Protein AF-A0A7C2WI37-F1 (afdb_monomer)

Solvent-accessible surface area (backbone atoms only — not comparable to full-atom values): 11325 Å² total; per-residue (Å²): 146,88,56,80,71,60,64,67,68,69,75,77,78,76,78,77,82,62,81,78,71,76,86,72,59,79,69,43,79,36,48,44,50,76,30,56,90,58,80,68,46,46,83,38,76,47,82,48,7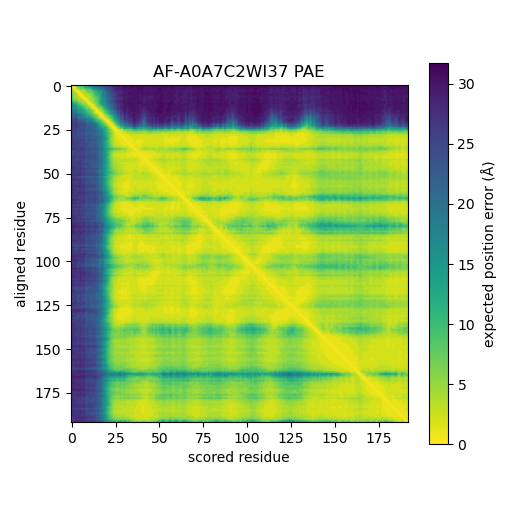7,42,68,51,72,40,54,47,52,46,51,58,56,28,71,74,59,91,22,54,34,33,37,23,35,34,72,53,60,85,50,93,70,71,63,92,86,38,41,50,55,60,33,18,36,24,36,64,76,46,74,46,81,44,98,88,71,33,36,41,34,36,32,34,20,62,40,42,27,35,58,77,43,80,76,37,64,73,81,36,39,26,26,33,30,33,64,52,85,82,88,82,73,98,42,74,64,50,57,48,50,51,54,53,52,51,56,52,48,49,53,48,45,77,73,37,94,86,53,63,70,64,54,51,59,55,51,73,72,50,88,49,69,67,61,39,50,36,54,52,67,73,72,111

Structure (mmCIF, N/CA/C/O backbone):
data_AF-A0A7C2WI37-F1
#
_entry.id   AF-A0A7C2WI37-F1
#
loop_
_atom_site.group_PDB
_atom_site.id
_atom_site.type_symbol
_atom_site.label_atom_id
_atom_site.label_alt_id
_atom_site.label_comp_id
_atom_site.label_asym_id
_atom_site.label_entity_id
_atom_site.label_seq_id
_atom_site.pdbx_PDB_ins_code
_atom_site.Cartn_x
_atom_site.Cartn_y
_atom_site.Cartn_z
_atom_site.occupancy
_atom_site.B_iso_or_equiv
_atom_site.auth_seq_id
_atom_site.auth_comp_id
_atom_site.auth_asym_id
_atom_site.auth_atom_id
_atom_site.pdbx_PDB_model_num
ATOM 1 N N . MET A 1 1 ? -41.272 -39.514 -35.587 1.00 55.69 1 MET A N 1
ATOM 2 C CA . MET A 1 1 ? -40.850 -39.227 -34.199 1.00 55.69 1 MET A CA 1
ATOM 3 C C . MET A 1 1 ? -39.660 -40.119 -33.861 1.00 55.69 1 MET A C 1
ATOM 5 O O . MET A 1 1 ? -39.885 -41.115 -33.196 1.00 55.69 1 MET A O 1
ATOM 9 N N . THR A 1 2 ? -38.467 -39.824 -34.412 1.00 55.78 2 THR A N 1
ATOM 10 C CA . THR A 1 2 ? -37.101 -40.278 -34.007 1.00 55.78 2 THR A CA 1
ATOM 11 C C . THR A 1 2 ? -36.115 -40.210 -35.189 1.00 55.78 2 THR A C 1
ATOM 13 O O . THR A 1 2 ? -35.612 -41.235 -35.614 1.00 55.78 2 THR A O 1
ATOM 16 N N . ASP A 1 3 ? -35.841 -39.014 -35.729 1.00 56.31 3 ASP A N 1
ATOM 17 C CA . ASP A 1 3 ? -34.550 -38.811 -36.427 1.00 56.31 3 ASP A CA 1
ATOM 18 C C . ASP A 1 3 ? -34.146 -37.331 -36.543 1.00 56.31 3 ASP A C 1
ATOM 20 O O . ASP A 1 3 ? -33.003 -36.986 -36.278 1.00 56.31 3 ASP A O 1
ATOM 24 N N . GLU A 1 4 ? -35.091 -36.406 -36.744 1.00 51.09 4 GLU A N 1
ATOM 25 C CA . GLU A 1 4 ? -34.757 -34.967 -36.857 1.00 51.09 4 GLU A CA 1
ATOM 26 C C . GLU A 1 4 ? -34.358 -34.284 -35.529 1.00 51.09 4 GLU A C 1
ATOM 28 O O . GLU A 1 4 ? -33.761 -33.209 -35.536 1.00 51.09 4 GLU A O 1
ATOM 33 N N . LEU A 1 5 ? -34.646 -34.894 -34.369 1.00 53.81 5 LEU A N 1
ATOM 34 C CA . LEU A 1 5 ? -34.148 -34.395 -33.076 1.00 53.81 5 LEU A CA 1
ATOM 35 C C . LEU A 1 5 ? -32.709 -34.840 -32.776 1.00 53.81 5 LEU A C 1
ATOM 37 O O . LEU A 1 5 ? -32.056 -34.209 -31.953 1.00 53.81 5 LEU A O 1
ATOM 41 N N . ARG A 1 6 ? -32.197 -35.875 -33.455 1.00 51.62 6 ARG A N 1
ATOM 42 C CA . ARG A 1 6 ? -30.864 -36.431 -33.182 1.00 51.62 6 ARG A CA 1
ATOM 43 C C . ARG A 1 6 ? -29.753 -35.695 -33.933 1.00 51.62 6 ARG A C 1
ATOM 45 O O . ARG A 1 6 ? -28.635 -35.624 -33.442 1.00 51.62 6 ARG A O 1
ATOM 52 N N . GLU A 1 7 ? -30.068 -35.069 -35.067 1.00 46.97 7 GLU A N 1
ATOM 53 C CA . GLU A 1 7 ? -29.114 -34.231 -35.812 1.00 46.97 7 GLU A CA 1
ATOM 54 C C . GLU A 1 7 ? -28.915 -32.837 -35.198 1.00 46.97 7 GLU A C 1
ATOM 56 O O . GLU A 1 7 ? -27.867 -32.224 -35.391 1.00 46.97 7 GLU A O 1
ATOM 61 N N . ARG A 1 8 ? -29.868 -32.345 -34.393 1.00 45.16 8 ARG A N 1
ATOM 62 C CA . ARG A 1 8 ? -29.713 -31.079 -33.654 1.00 45.16 8 ARG A CA 1
ATOM 63 C C . ARG A 1 8 ? -28.884 -31.202 -32.373 1.00 45.16 8 ARG A C 1
ATOM 65 O O . ARG A 1 8 ? -28.361 -30.194 -31.913 1.00 45.16 8 ARG A O 1
ATOM 72 N N . GLU A 1 9 ? -28.726 -32.409 -31.834 1.00 42.47 9 GLU A N 1
ATOM 73 C CA . GLU A 1 9 ? -27.874 -32.683 -30.664 1.00 42.47 9 GLU A CA 1
ATOM 74 C C . GLU A 1 9 ? -26.389 -32.881 -31.024 1.00 42.47 9 GLU A C 1
ATOM 76 O O . GLU A 1 9 ? -25.534 -32.731 -30.159 1.00 42.47 9 GLU A O 1
ATOM 81 N N . LEU A 1 10 ? -26.056 -33.134 -32.298 1.00 43.62 10 LEU A N 1
ATOM 82 C CA . LEU A 1 10 ? -24.678 -33.377 -32.763 1.00 43.62 10 LEU A CA 1
ATOM 83 C C . LEU A 1 10 ? -23.949 -32.139 -33.326 1.00 43.62 10 LEU A C 1
ATOM 85 O O . LEU A 1 10 ? -22.819 -32.257 -33.792 1.00 43.62 10 LEU A O 1
ATOM 89 N N . MET A 1 11 ? -24.551 -30.945 -33.271 1.00 42.53 11 MET A N 1
ATOM 90 C CA . MET A 1 11 ? -23.930 -29.691 -33.745 1.00 42.53 11 MET A CA 1
ATOM 91 C C . MET A 1 11 ? -23.443 -28.748 -32.627 1.00 42.53 11 MET A C 1
ATOM 93 O O . MET A 1 11 ? -23.089 -27.606 -32.910 1.00 42.53 11 MET A O 1
ATOM 97 N N . MET A 1 12 ? -23.390 -29.195 -31.367 1.00 42.53 12 MET A N 1
ATOM 98 C CA . MET A 1 12 ? -22.844 -28.404 -30.246 1.00 42.53 12 MET A CA 1
ATOM 99 C C . MET A 1 12 ? -21.548 -28.972 -29.647 1.00 42.53 12 MET A C 1
ATOM 101 O O . MET A 1 12 ? -21.156 -28.589 -28.548 1.00 42.53 12 MET A O 1
ATOM 105 N N . GLU A 1 13 ? -20.844 -29.839 -30.373 1.00 47.59 13 GLU A N 1
ATOM 106 C CA . GLU A 1 13 ? -19.549 -30.372 -29.951 1.00 47.59 13 GLU A CA 1
ATOM 107 C C . GLU A 1 13 ? -18.445 -29.791 -30.846 1.00 47.59 13 GLU A C 1
ATOM 109 O O . GLU A 1 13 ? -18.301 -30.167 -32.007 1.00 47.59 13 GLU A O 1
ATOM 114 N N . GLY A 1 14 ? -17.703 -28.810 -30.317 1.00 47.47 14 GLY A N 1
ATOM 115 C CA . GLY A 1 14 ? -16.521 -28.255 -30.988 1.00 47.47 14 GLY A CA 1
ATOM 116 C C . GLY A 1 14 ? -16.467 -26.735 -31.146 1.00 47.47 14 GLY A C 1
ATOM 117 O O . GLY A 1 14 ? -15.916 -26.258 -32.137 1.00 47.47 14 GLY A O 1
ATOM 118 N N . ALA A 1 15 ? -16.979 -25.951 -30.190 1.00 45.81 15 ALA A N 1
ATOM 119 C CA . ALA A 1 15 ? -16.487 -24.579 -30.069 1.00 45.81 15 ALA A CA 1
ATOM 120 C C . ALA A 1 15 ? -14.991 -24.652 -29.701 1.00 45.81 15 ALA A C 1
ATOM 122 O O . ALA A 1 15 ? -14.654 -25.358 -28.747 1.00 45.81 15 ALA A O 1
ATOM 123 N N . PRO A 1 16 ? -14.084 -23.993 -30.443 1.00 42.47 16 PRO A N 1
ATOM 124 C CA . PRO A 1 16 ? -12.681 -23.986 -30.073 1.00 42.47 16 PRO A CA 1
ATOM 125 C C . PRO A 1 16 ? -12.580 -23.288 -28.717 1.00 42.47 16 PRO A C 1
ATOM 127 O O . PRO A 1 16 ? -12.998 -22.136 -28.585 1.00 42.47 16 PRO A O 1
ATOM 130 N N . GLU A 1 17 ? -12.057 -23.987 -27.707 1.00 47.75 17 GLU A N 1
ATOM 131 C CA . GLU A 1 17 ? -11.544 -23.333 -26.508 1.00 47.75 17 GLU A CA 1
ATOM 132 C C . GLU A 1 17 ? -10.463 -22.362 -26.990 1.00 47.75 17 GLU A C 1
ATOM 134 O O . GLU A 1 17 ? -9.339 -22.750 -27.314 1.00 47.75 17 GLU A O 1
ATOM 139 N N . GLY A 1 18 ? -10.845 -21.092 -27.141 1.00 46.16 18 GLY A N 1
ATOM 140 C CA . GLY A 1 18 ? -9.898 -20.009 -27.342 1.00 46.16 18 GLY A CA 1
ATOM 141 C C . GLY A 1 18 ? -8.869 -20.027 -26.209 1.00 46.16 18 GLY A C 1
ATOM 142 O O . GLY A 1 18 ? -9.136 -20.604 -25.149 1.00 46.16 18 GLY A O 1
ATOM 143 N N . PRO A 1 19 ? -7.686 -19.421 -26.408 1.00 41.56 19 PRO A N 1
ATOM 144 C CA . PRO A 1 19 ? -6.697 -19.334 -25.343 1.00 41.56 19 PRO A CA 1
ATOM 145 C C . PRO A 1 19 ? -7.398 -18.765 -24.109 1.00 41.56 19 PRO A C 1
ATOM 147 O O . PRO A 1 19 ? -8.034 -17.714 -24.208 1.00 41.56 19 PRO A O 1
ATOM 150 N N . ARG A 1 20 ? -7.361 -19.507 -22.990 1.00 45.38 20 ARG A N 1
ATOM 151 C CA . ARG A 1 20 ? -7.915 -19.064 -21.706 1.00 45.38 20 ARG A CA 1
ATOM 152 C C . ARG A 1 20 ? -7.400 -17.650 -21.480 1.00 45.38 20 ARG A C 1
ATOM 154 O O . ARG A 1 20 ? -6.193 -17.461 -21.347 1.00 45.38 20 ARG A O 1
ATOM 161 N N . SER A 1 21 ? -8.308 -16.682 -21.550 1.00 47.53 21 SER A N 1
ATOM 162 C CA . SER A 1 21 ? -8.012 -15.283 -21.282 1.00 47.53 21 SER A CA 1
ATOM 163 C C . SER A 1 21 ? -7.294 -15.217 -19.942 1.00 47.53 21 SER A C 1
ATOM 165 O O . SER A 1 21 ? -7.776 -15.810 -18.977 1.00 47.53 21 SER A O 1
ATOM 167 N N . GLU A 1 22 ? -6.131 -14.572 -19.957 1.00 47.59 22 GLU A N 1
ATOM 168 C CA . GLU A 1 22 ? -5.256 -14.238 -18.832 1.00 47.59 22 GLU A CA 1
ATOM 169 C C . GLU A 1 22 ? -6.007 -14.243 -17.497 1.00 47.59 22 GLU A C 1
ATOM 171 O O . GLU A 1 22 ? -7.029 -13.574 -17.376 1.00 47.59 22 GLU A O 1
ATOM 176 N N . GLU A 1 23 ? -5.525 -15.043 -16.541 1.00 48.53 23 GLU A N 1
ATOM 177 C CA . GLU A 1 23 ? -6.135 -15.363 -15.244 1.00 48.53 23 GLU A CA 1
ATOM 178 C C . GLU A 1 23 ? -6.716 -14.133 -14.517 1.00 48.53 23 GLU A C 1
ATOM 180 O O . GLU A 1 23 ? -6.091 -13.543 -13.638 1.00 48.53 23 GLU A O 1
ATOM 185 N N . GLN A 1 24 ? -7.945 -13.742 -14.856 1.00 56.59 24 GLN A N 1
ATOM 186 C CA . GLN A 1 24 ? -8.711 -12.788 -14.069 1.00 56.59 24 GLN A CA 1
ATOM 187 C C . GLN A 1 24 ? -9.159 -13.533 -12.818 1.00 56.59 24 GLN A C 1
ATOM 189 O O . GLN A 1 24 ? -10.021 -14.412 -12.874 1.00 56.59 24 GLN A O 1
ATOM 194 N N . SER A 1 25 ? -8.517 -13.235 -11.688 1.00 71.62 25 SER A N 1
ATOM 195 C CA . SER A 1 25 ? -8.906 -13.810 -10.406 1.00 71.62 25 SER A CA 1
ATOM 196 C C . SER A 1 25 ? -10.369 -13.469 -10.123 1.00 71.62 25 SER A C 1
ATOM 198 O O . SER A 1 25 ? -10.754 -12.305 -10.262 1.00 71.62 25 SER A O 1
ATOM 200 N N . GLU A 1 26 ? -11.162 -14.445 -9.680 1.00 85.81 26 GLU A N 1
ATOM 201 C CA . GLU A 1 26 ? -12.549 -14.186 -9.291 1.00 85.81 26 GLU A CA 1
ATOM 202 C C . GLU A 1 26 ? -12.626 -13.060 -8.242 1.00 85.81 26 GLU A C 1
ATOM 204 O O . GLU A 1 26 ? -11.823 -13.053 -7.292 1.00 85.81 26 GLU A O 1
ATOM 209 N N . PRO A 1 27 ? -13.577 -12.115 -8.391 1.00 92.31 27 PRO A N 1
ATOM 210 C CA . PRO A 1 27 ? -13.785 -11.068 -7.408 1.00 92.31 27 PRO A CA 1
ATOM 211 C C . PRO A 1 27 ? -14.001 -11.649 -6.012 1.00 92.31 27 PRO A C 1
ATOM 213 O O . PRO A 1 27 ? -14.696 -12.651 -5.833 1.00 92.31 27 PRO A O 1
ATOM 216 N N . ARG A 1 28 ? -13.421 -11.006 -4.999 1.00 95.44 28 ARG A N 1
ATOM 217 C CA . ARG A 1 28 ? -13.498 -11.464 -3.606 1.00 95.44 28 ARG A CA 1
ATOM 218 C C . ARG A 1 28 ? -13.828 -10.328 -2.663 1.00 95.44 28 ARG A C 1
ATOM 220 O O . ARG A 1 28 ? -13.500 -9.177 -2.925 1.00 95.44 28 ARG A O 1
ATOM 227 N N . VAL A 1 29 ? -14.451 -10.655 -1.538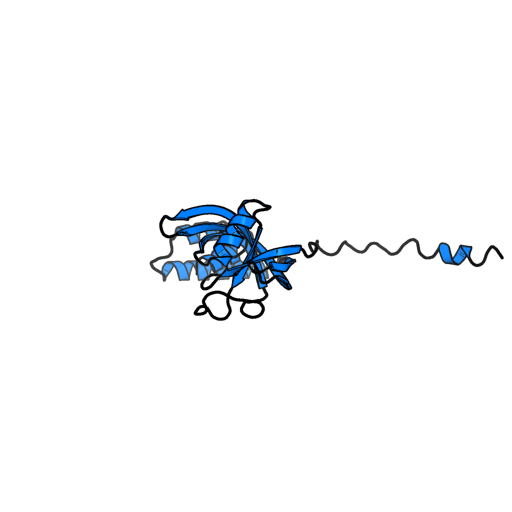 1.00 97.44 29 VAL A N 1
ATOM 228 C CA . VAL A 1 29 ? -14.728 -9.667 -0.496 1.00 97.44 29 VAL A CA 1
ATOM 229 C C . VAL A 1 29 ? -13.493 -9.494 0.381 1.00 97.44 29 VAL A C 1
ATOM 231 O O . VAL A 1 29 ? -13.045 -10.460 0.994 1.00 97.44 29 VAL A O 1
ATOM 234 N N . LEU A 1 30 ? -12.974 -8.268 0.479 1.00 97.75 30 LEU A N 1
ATOM 235 C CA . LEU A 1 30 ? -11.876 -7.917 1.381 1.00 97.75 30 LEU A CA 1
ATOM 236 C C . LEU A 1 30 ? -12.280 -6.822 2.376 1.00 97.75 30 LEU A C 1
ATOM 238 O O . LEU A 1 30 ? -13.030 -5.905 2.022 1.00 97.75 30 LEU A O 1
ATOM 242 N N . PRO A 1 31 ? -11.745 -6.862 3.611 1.00 97.62 31 PRO A N 1
ATOM 243 C CA . PRO A 1 31 ? -11.693 -5.697 4.486 1.00 97.62 31 PRO A CA 1
ATOM 244 C C . PRO A 1 31 ? -10.880 -4.579 3.834 1.00 97.62 31 PRO A C 1
ATOM 246 O O . PRO A 1 31 ? -9.786 -4.824 3.325 1.00 97.62 31 PRO A O 1
ATOM 249 N N . ILE A 1 32 ? -11.396 -3.352 3.868 1.00 97.94 32 ILE A N 1
ATOM 250 C CA . ILE A 1 32 ? -10.773 -2.188 3.239 1.00 97.94 32 ILE A CA 1
ATOM 251 C C . ILE A 1 32 ? -10.288 -1.214 4.310 1.00 97.94 32 ILE A C 1
ATOM 253 O O . ILE A 1 32 ? -11.067 -0.739 5.139 1.00 97.94 32 ILE A O 1
ATOM 257 N N . LEU A 1 33 ? -8.996 -0.893 4.275 1.00 96.81 33 LEU A N 1
ATOM 258 C CA . LEU A 1 33 ? -8.347 0.073 5.151 1.00 96.81 33 LEU A CA 1
ATOM 259 C C . LEU A 1 33 ? -8.027 1.364 4.373 1.00 96.81 33 LEU A C 1
ATOM 261 O O . LEU A 1 33 ? -7.091 1.384 3.569 1.00 96.81 33 LEU A O 1
ATOM 265 N N . PRO A 1 34 ? -8.758 2.464 4.630 1.00 96.06 34 PRO A N 1
ATOM 266 C CA . PRO A 1 34 ? -8.470 3.751 4.010 1.00 96.06 34 PRO A CA 1
ATOM 267 C C . PRO A 1 34 ? -7.216 4.412 4.596 1.00 96.06 34 PRO A C 1
ATOM 269 O O . PRO A 1 34 ? -7.145 4.668 5.801 1.00 96.06 34 PRO A O 1
ATOM 272 N N . LEU A 1 35 ? -6.266 4.769 3.738 1.00 95.06 35 LEU A N 1
ATOM 273 C CA . LEU A 1 35 ? -5.013 5.450 4.062 1.00 95.06 35 LEU A CA 1
ATOM 274 C C . LEU A 1 35 ? -5.122 6.948 3.758 1.00 95.06 35 LEU A C 1
ATOM 276 O O . LEU A 1 35 ? -5.729 7.335 2.767 1.00 95.06 35 LEU A O 1
ATOM 280 N N . ARG A 1 36 ? -4.535 7.806 4.601 1.00 91.25 36 ARG A N 1
ATOM 281 C CA . ARG A 1 36 ? -4.626 9.272 4.432 1.00 91.25 36 ARG A CA 1
ATOM 282 C C . ARG A 1 36 ? -3.533 9.862 3.548 1.00 91.25 36 ARG A C 1
ATOM 284 O O . ARG A 1 36 ? -3.827 10.619 2.637 1.00 91.25 36 ARG A O 1
ATOM 291 N N . ASN A 1 37 ? -2.280 9.513 3.829 1.00 86.25 37 ASN A N 1
ATOM 292 C CA . ASN A 1 37 ? -1.117 10.234 3.298 1.00 86.25 37 ASN A CA 1
ATOM 293 C C . ASN A 1 37 ? -0.152 9.330 2.526 1.00 86.25 37 ASN A C 1
ATOM 295 O O . ASN A 1 37 ? 0.999 9.699 2.322 1.00 86.25 37 ASN A O 1
ATOM 299 N N . THR A 1 38 ? -0.567 8.115 2.176 1.00 92.00 38 THR A N 1
ATOM 300 C CA . THR A 1 38 ? 0.329 7.165 1.520 1.00 92.00 38 THR A CA 1
ATOM 301 C C . THR A 1 38 ? -0.439 6.198 0.636 1.00 92.00 38 THR A C 1
ATOM 303 O O . THR A 1 38 ? -1.578 5.828 0.934 1.00 92.00 38 THR A O 1
ATOM 306 N N . VAL A 1 39 ? 0.215 5.801 -0.449 1.00 95.12 39 VAL A N 1
ATOM 307 C CA . VAL A 1 39 ? -0.202 4.735 -1.352 1.00 95.12 39 VAL A CA 1
ATOM 308 C C . VAL A 1 39 ? 0.807 3.611 -1.182 1.00 95.12 39 VAL A C 1
ATOM 310 O O . VAL A 1 39 ? 2.011 3.845 -1.225 1.00 95.12 39 VAL A O 1
ATOM 313 N N . VAL A 1 40 ? 0.315 2.393 -0.977 1.00 96.62 40 VAL A N 1
ATOM 314 C CA . VAL A 1 40 ? 1.170 1.206 -0.909 1.00 96.62 40 VAL A CA 1
ATOM 315 C C . VAL A 1 40 ? 1.206 0.580 -2.290 1.00 96.62 40 VAL A C 1
ATOM 317 O O . VAL A 1 40 ? 0.157 0.224 -2.826 1.00 96.62 40 VAL A O 1
ATOM 320 N N . PHE A 1 41 ? 2.395 0.439 -2.861 1.00 96.44 41 PHE A N 1
ATOM 321 C CA . PHE A 1 41 ? 2.581 -0.201 -4.159 1.00 96.44 41 PHE A CA 1
ATOM 322 C C . PHE A 1 41 ? 2.851 -1.704 -3.998 1.00 96.44 41 PHE A C 1
ATOM 324 O O . PHE A 1 41 ? 3.381 -2.126 -2.963 1.00 96.44 41 PHE A O 1
ATOM 331 N N . PRO A 1 42 ? 2.509 -2.540 -4.992 1.00 95.75 42 PRO A N 1
ATOM 332 C CA . PRO A 1 42 ? 2.944 -3.932 -5.032 1.00 95.75 42 PRO A CA 1
ATOM 333 C C . PRO A 1 42 ? 4.452 -4.103 -4.811 1.00 95.75 42 PRO A C 1
ATOM 335 O O . PRO A 1 42 ? 5.243 -3.211 -5.106 1.00 95.75 42 PRO A O 1
ATOM 338 N N . MET A 1 43 ? 4.841 -5.260 -4.268 1.00 91.81 43 MET A N 1
ATOM 339 C CA . MET A 1 43 ? 6.225 -5.652 -3.950 1.00 91.81 43 MET A CA 1
ATOM 340 C C . MET A 1 43 ? 6.907 -4.824 -2.849 1.00 91.81 43 MET A C 1
ATOM 342 O O . MET A 1 43 ? 7.994 -5.183 -2.401 1.00 91.81 43 MET A O 1
ATOM 346 N N . THR A 1 44 ? 6.265 -3.763 -2.356 1.00 93.19 44 THR A N 1
ATOM 347 C CA . THR A 1 44 ? 6.831 -2.899 -1.315 1.00 93.19 44 THR A CA 1
ATOM 348 C C . THR A 1 44 ? 6.349 -3.272 0.078 1.00 93.19 44 THR A C 1
ATOM 350 O O . THR A 1 44 ? 5.221 -3.737 0.262 1.00 93.19 44 THR A O 1
ATOM 353 N N . VAL A 1 45 ? 7.213 -3.057 1.074 1.00 94.19 45 VAL A N 1
ATOM 354 C CA . VAL A 1 45 ? 6.866 -3.178 2.493 1.00 94.19 45 VAL A CA 1
ATOM 355 C C . VAL A 1 45 ? 6.814 -1.785 3.101 1.00 94.19 45 VAL A C 1
ATOM 357 O O . VAL A 1 45 ? 7.823 -1.085 3.133 1.00 94.19 45 VAL A O 1
ATOM 360 N N . VAL A 1 46 ? 5.644 -1.391 3.600 1.00 94.25 46 VAL A N 1
ATOM 361 C CA . VAL A 1 46 ? 5.401 -0.039 4.117 1.00 94.25 46 VAL A CA 1
ATOM 362 C C . VAL A 1 46 ? 4.985 -0.109 5.590 1.00 94.25 46 VAL A C 1
ATOM 364 O O . VAL A 1 46 ? 4.062 -0.858 5.934 1.00 94.25 46 VAL A O 1
ATOM 367 N N . PRO A 1 47 ? 5.638 0.653 6.489 1.00 94.38 47 PRO A N 1
ATOM 368 C CA . PRO A 1 47 ? 5.186 0.789 7.865 1.00 94.38 47 PRO A CA 1
ATOM 369 C C . PRO A 1 47 ? 3.968 1.718 7.932 1.00 94.38 47 PRO A C 1
ATOM 371 O O . PRO A 1 47 ? 4.000 2.847 7.447 1.00 94.38 47 PRO A O 1
ATOM 374 N N . LEU A 1 48 ? 2.902 1.263 8.583 1.00 94.44 48 LEU A N 1
ATOM 375 C CA . LEU A 1 48 ? 1.677 2.022 8.812 1.00 94.44 48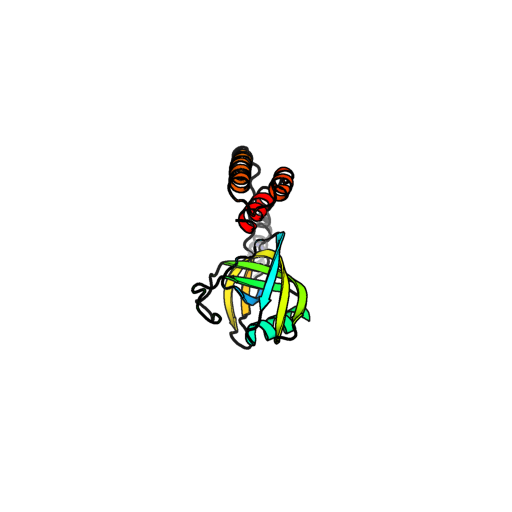 LEU A CA 1
ATOM 376 C C . LEU A 1 48 ? 1.371 2.116 10.310 1.00 94.44 48 LEU A C 1
ATOM 378 O O . LEU A 1 48 ? 1.822 1.303 11.121 1.00 94.44 48 LEU A O 1
ATOM 382 N N . ALA A 1 49 ? 0.567 3.113 10.674 1.00 92.88 49 ALA A N 1
ATOM 383 C CA . ALA A 1 49 ? 0.029 3.276 12.017 1.00 92.88 49 ALA A CA 1
ATOM 384 C C . ALA A 1 49 ? -1.489 3.467 11.954 1.00 92.88 49 ALA A C 1
ATOM 386 O O . ALA A 1 49 ? -1.996 4.233 11.133 1.00 92.88 49 ALA A O 1
ATOM 387 N N . ALA A 1 50 ? -2.209 2.787 12.841 1.00 92.44 50 ALA A N 1
ATOM 388 C CA . ALA A 1 50 ? -3.655 2.875 12.964 1.00 92.44 50 ALA A CA 1
ATOM 389 C C . ALA A 1 50 ? -4.054 3.146 14.418 1.00 92.44 50 ALA A C 1
ATOM 391 O O . ALA A 1 50 ? -3.547 2.514 15.340 1.00 92.44 50 ALA A O 1
ATOM 392 N N . GLY A 1 51 ? -4.987 4.078 14.615 1.00 91.44 51 GLY A N 1
ATOM 393 C CA . GLY A 1 51 ? -5.546 4.401 15.935 1.00 91.44 51 GLY A CA 1
ATOM 394 C C . GLY A 1 51 ? -7.065 4.581 15.946 1.00 91.44 51 GLY A C 1
ATOM 395 O O . GLY A 1 51 ? -7.657 4.700 17.011 1.00 91.44 51 GLY A O 1
ATOM 396 N N . GLN A 1 52 ? -7.722 4.590 14.781 1.00 92.50 52 GLN A N 1
ATOM 397 C CA . GLN A 1 52 ? -9.180 4.698 14.729 1.00 92.50 52 GLN A CA 1
ATOM 398 C C . GLN A 1 52 ? -9.825 3.378 15.167 1.00 92.50 52 GLN A C 1
ATOM 400 O O . GLN A 1 52 ? -9.409 2.331 14.665 1.00 92.50 52 GLN A O 1
ATOM 405 N N . PRO A 1 53 ? -10.887 3.397 15.996 1.00 93.62 53 PRO A N 1
ATOM 406 C CA . PRO A 1 53 ? -11.535 2.178 16.488 1.00 93.62 53 PRO A CA 1
ATOM 407 C C . PRO A 1 53 ? -11.913 1.180 15.385 1.00 93.62 53 PRO A C 1
ATOM 409 O O . PRO A 1 53 ? -11.680 -0.018 15.523 1.00 93.62 53 PRO A O 1
ATOM 412 N N . ARG A 1 54 ? -12.429 1.676 14.254 1.00 94.69 54 ARG A N 1
ATOM 413 C CA . ARG A 1 54 ? -12.772 0.859 13.078 1.00 94.69 54 ARG A CA 1
ATOM 414 C C . ARG A 1 54 ? -11.552 0.209 12.414 1.00 94.69 54 ARG A C 1
ATOM 416 O O . ARG A 1 54 ? -11.606 -0.960 12.056 1.00 94.69 54 ARG A O 1
ATOM 423 N N . SER A 1 55 ? -10.434 0.934 12.305 1.00 94.69 55 SER A N 1
ATOM 424 C CA . SER A 1 55 ? -9.180 0.404 11.756 1.00 94.69 55 SER A CA 1
ATOM 425 C C . SER A 1 55 ? -8.558 -0.628 12.689 1.00 94.69 55 SER A C 1
ATOM 427 O O . SER A 1 55 ? -8.059 -1.640 12.218 1.00 94.69 55 SER A O 1
ATOM 429 N N . LEU A 1 56 ? -8.616 -0.397 14.003 1.00 94.62 56 LEU A N 1
ATOM 430 C CA . LEU A 1 56 ? -8.141 -1.355 15.001 1.00 94.62 56 LEU A CA 1
ATOM 431 C C . LEU A 1 56 ? -8.947 -2.659 14.940 1.00 94.62 56 LEU A C 1
ATOM 433 O O . LEU A 1 56 ? -8.350 -3.728 14.873 1.00 94.62 56 LEU A O 1
ATOM 437 N N . ARG A 1 57 ? -10.285 -2.571 14.862 1.00 95.50 57 ARG A N 1
ATOM 438 C CA . ARG A 1 57 ? -11.149 -3.746 14.644 1.00 95.50 57 ARG A CA 1
ATOM 439 C C . ARG A 1 57 ? -10.806 -4.492 13.358 1.00 95.50 57 ARG A C 1
ATOM 441 O O . ARG A 1 57 ? -10.691 -5.709 13.390 1.00 95.50 57 ARG A O 1
ATOM 448 N N . LEU A 1 58 ? -10.626 -3.771 12.249 1.00 95.94 58 LEU A N 1
ATOM 449 C CA . LEU A 1 58 ? -10.239 -4.374 10.972 1.00 95.94 58 LEU A CA 1
ATOM 450 C C . LEU A 1 58 ? -8.935 -5.158 11.106 1.00 95.94 58 LEU A C 1
ATOM 452 O O . LEU A 1 58 ? -8.863 -6.306 10.681 1.00 95.94 58 LEU A O 1
ATOM 456 N N . ILE A 1 59 ? -7.908 -4.537 11.689 1.00 95.38 59 ILE A N 1
ATOM 457 C CA . ILE A 1 59 ? -6.583 -5.146 11.830 1.00 95.38 59 ILE A CA 1
ATOM 458 C C . ILE A 1 59 ? -6.654 -6.405 12.697 1.00 95.38 59 ILE A C 1
ATOM 460 O O . ILE A 1 59 ? -6.041 -7.409 12.343 1.00 95.38 59 ILE A O 1
ATOM 464 N N . ASP A 1 60 ? -7.419 -6.375 13.789 1.00 93.38 60 ASP A N 1
ATOM 465 C CA . ASP A 1 60 ? -7.576 -7.519 14.692 1.00 93.38 60 ASP A CA 1
ATOM 466 C C . ASP A 1 60 ? -8.267 -8.712 14.008 1.00 93.38 60 ASP A C 1
ATOM 468 O O . ASP A 1 60 ? -7.810 -9.855 14.137 1.00 93.38 60 ASP A O 1
ATOM 472 N N . ASP A 1 61 ? -9.314 -8.444 13.223 1.00 94.31 61 ASP A N 1
ATOM 473 C CA . ASP A 1 61 ? -10.027 -9.467 12.453 1.00 94.31 61 ASP A CA 1
ATOM 474 C C . ASP A 1 61 ? -9.137 -10.055 11.344 1.00 94.31 61 ASP A C 1
ATOM 476 O O . ASP A 1 61 ? -9.031 -11.275 11.205 1.00 94.31 61 ASP A O 1
ATOM 480 N N . VAL A 1 62 ? -8.442 -9.199 10.584 1.00 95.00 62 VAL A N 1
ATOM 481 C CA . VAL A 1 62 ? -7.552 -9.611 9.483 1.00 95.00 62 VAL A CA 1
ATOM 482 C C . VAL A 1 62 ? -6.354 -10.408 10.000 1.00 95.00 62 VAL A C 1
ATOM 484 O O . VAL A 1 62 ? -5.983 -11.422 9.407 1.00 95.00 62 VAL A O 1
ATOM 487 N N . ALA A 1 63 ? -5.757 -9.999 11.122 1.00 89.25 63 ALA A N 1
ATOM 488 C CA . ALA A 1 63 ? -4.599 -10.677 11.706 1.00 89.25 63 ALA A CA 1
ATOM 489 C C . ALA A 1 63 ? -4.898 -12.123 12.142 1.00 89.25 63 ALA A C 1
ATOM 491 O O . ALA A 1 63 ? -3.976 -12.943 12.213 1.00 89.25 63 ALA A O 1
ATOM 492 N N . SER A 1 64 ? -6.170 -12.427 12.416 1.00 87.56 64 SER A N 1
ATOM 493 C CA . SER A 1 64 ? -6.653 -13.750 12.827 1.00 87.56 64 SER A CA 1
ATOM 494 C C . SER A 1 64 ? -7.056 -14.648 11.646 1.00 87.56 64 SER A C 1
ATOM 496 O O . SER A 1 64 ? -7.278 -15.842 11.845 1.00 87.56 64 SER A O 1
ATOM 498 N N . GLY A 1 65 ? -7.168 -14.086 10.438 1.00 88.88 65 GLY A N 1
ATOM 499 C CA . GLY A 1 65 ? -7.626 -14.768 9.226 1.00 88.88 65 GLY A CA 1
ATOM 500 C C . GLY A 1 65 ? -6.524 -14.984 8.184 1.00 88.88 65 GLY A C 1
ATOM 501 O O . GLY A 1 65 ? -5.409 -15.397 8.500 1.00 88.88 65 GLY A O 1
ATOM 502 N N . ASP A 1 66 ? -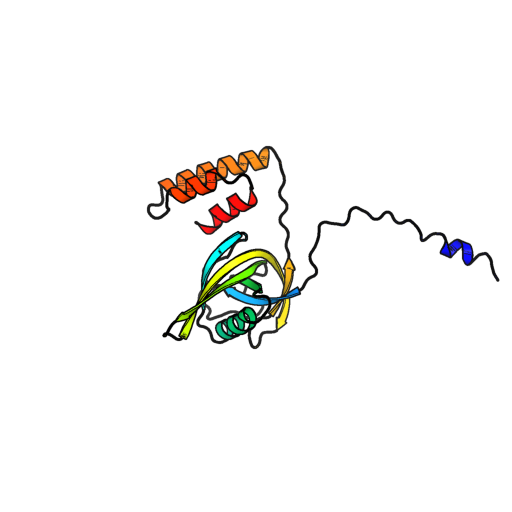6.850 -14.695 6.922 1.00 87.31 66 ASP A N 1
ATOM 503 C CA . ASP A 1 66 ? -5.962 -14.817 5.754 1.00 87.31 66 ASP A CA 1
ATOM 504 C C . ASP A 1 66 ? -4.906 -13.701 5.652 1.00 87.31 66 ASP A C 1
ATOM 506 O O . ASP A 1 66 ? -4.036 -13.742 4.780 1.00 87.31 66 ASP A O 1
ATOM 510 N N . ARG A 1 67 ? -4.959 -12.726 6.570 1.00 95.12 67 ARG A N 1
ATOM 511 C CA . ARG A 1 67 ? -4.080 -11.553 6.655 1.00 95.12 67 ARG A CA 1
ATOM 512 C C . ARG A 1 67 ? -4.157 -10.610 5.459 1.00 95.12 67 ARG A C 1
ATOM 514 O O . ARG A 1 67 ? -3.303 -9.730 5.355 1.00 95.12 67 ARG A O 1
ATOM 521 N N . LEU A 1 68 ? -5.165 -10.751 4.599 1.00 97.25 68 LEU A N 1
ATOM 522 C CA . LEU A 1 68 ? -5.348 -9.892 3.437 1.00 97.25 68 LEU A CA 1
ATOM 523 C C . LEU A 1 68 ? -6.187 -8.661 3.778 1.00 97.25 68 LEU A C 1
ATOM 525 O O . LEU A 1 68 ? -7.192 -8.721 4.483 1.00 97.25 68 LEU A O 1
ATOM 529 N N . VAL A 1 69 ? -5.770 -7.523 3.235 1.00 97.69 69 VAL A N 1
ATOM 530 C CA . VAL A 1 69 ? -6.460 -6.243 3.376 1.00 97.69 69 VAL A CA 1
ATOM 531 C C . VAL A 1 69 ? -6.376 -5.467 2.067 1.00 97.69 69 VAL A C 1
ATOM 533 O O . VAL A 1 69 ? -5.334 -5.433 1.416 1.00 97.69 69 VAL A O 1
ATOM 536 N N . GLY A 1 70 ? -7.471 -4.824 1.676 1.00 98.00 70 GLY A N 1
ATOM 537 C CA . GLY A 1 70 ? -7.465 -3.842 0.602 1.00 98.00 70 GLY A CA 1
ATOM 538 C C . GLY A 1 70 ? -7.050 -2.472 1.133 1.00 98.00 70 GLY A C 1
ATOM 539 O O . GLY A 1 70 ? -7.659 -1.953 2.064 1.00 98.00 70 GLY A O 1
ATOM 540 N N . LEU A 1 71 ? -6.023 -1.869 0.548 1.00 97.88 71 LEU A N 1
ATOM 541 C CA . LEU A 1 71 ? -5.538 -0.537 0.900 1.00 97.88 71 LEU A CA 1
ATOM 542 C C . LEU A 1 71 ? -5.965 0.460 -0.172 1.00 97.88 71 LEU A C 1
ATOM 544 O O . LEU A 1 71 ? -5.648 0.273 -1.344 1.00 97.88 71 LEU A O 1
ATOM 548 N N . VAL A 1 72 ? -6.653 1.527 0.227 1.00 97.50 72 VAL A N 1
ATOM 549 C CA . VAL A 1 72 ? -7.098 2.596 -0.683 1.00 97.50 72 VAL A CA 1
ATOM 550 C C . VAL A 1 72 ? -6.786 3.960 -0.100 1.00 97.50 72 VAL A C 1
ATOM 552 O O . VAL A 1 72 ? -6.852 4.148 1.112 1.00 97.50 72 VAL A O 1
ATOM 555 N N . LEU A 1 73 ? -6.456 4.925 -0.951 1.00 96.69 73 LEU A N 1
ATOM 556 C CA . LEU A 1 73 ? -6.211 6.298 -0.521 1.00 96.69 73 LEU A CA 1
ATOM 557 C C . LEU A 1 73 ? -7.547 7.029 -0.289 1.00 96.69 73 LEU A C 1
ATOM 559 O O . LEU A 1 73 ? -8.514 6.836 -1.029 1.00 96.69 73 LEU A O 1
ATOM 563 N N . GLN A 1 74 ? -7.606 7.872 0.737 1.00 95.94 74 GLN A N 1
ATOM 564 C CA . GLN A 1 74 ? -8.727 8.781 0.987 1.00 95.94 74 GLN A CA 1
ATOM 565 C C . GLN A 1 74 ? -8.668 9.980 0.031 1.00 95.94 74 GLN A C 1
ATOM 567 O O . GLN A 1 74 ? -7.589 10.463 -0.306 1.00 95.94 74 GLN A O 1
ATOM 572 N N . LYS A 1 75 ? -9.829 10.481 -0.401 1.00 95.25 75 LYS A N 1
ATOM 573 C CA . LYS A 1 75 ? -9.908 11.679 -1.252 1.00 95.25 75 LYS A CA 1
ATOM 574 C C . LYS A 1 75 ? -9.582 12.950 -0.470 1.00 95.25 75 LYS A C 1
ATOM 576 O O . LYS A 1 75 ? -8.868 13.804 -0.987 1.00 95.25 75 LYS A O 1
ATOM 581 N N . ASP A 1 76 ? -10.084 13.059 0.762 1.00 93.50 76 ASP A N 1
ATOM 582 C CA . ASP A 1 76 ? -9.747 14.150 1.676 1.00 93.50 76 ASP A CA 1
ATOM 583 C C . ASP A 1 76 ? -8.813 13.649 2.794 1.00 93.50 76 ASP A C 1
ATOM 585 O O . ASP A 1 76 ? -9.263 12.954 3.706 1.00 93.50 76 ASP A O 1
ATOM 589 N N . PRO A 1 77 ? -7.517 14.012 2.785 1.00 87.81 77 PRO A N 1
ATOM 590 C CA . PRO A 1 77 ? -6.578 13.593 3.826 1.00 87.81 77 PRO A CA 1
ATOM 591 C C . PRO A 1 77 ? -6.868 14.222 5.201 1.00 87.81 77 PRO A C 1
ATOM 593 O O . PRO A 1 77 ? -6.329 13.759 6.211 1.00 87.81 77 PRO A O 1
ATOM 596 N N . LYS A 1 78 ? -7.691 15.281 5.267 1.00 88.38 78 LYS A N 1
ATOM 597 C CA . LYS A 1 78 ? -8.069 15.954 6.521 1.00 88.38 78 LYS A CA 1
ATOM 598 C C . LYS A 1 78 ? -9.232 15.268 7.227 1.00 88.38 78 LYS A C 1
ATOM 600 O O . LYS A 1 78 ? -9.425 15.502 8.420 1.00 88.38 78 LYS A O 1
ATOM 605 N N . GLN A 1 79 ? -9.991 14.435 6.520 1.00 87.19 79 GLN A N 1
ATOM 606 C CA . GLN A 1 79 ? -11.124 13.731 7.095 1.00 87.19 79 GLN A CA 1
ATOM 607 C C . GLN A 1 79 ? -10.649 12.645 8.067 1.00 87.19 79 GLN A C 1
ATOM 609 O O . GLN A 1 79 ? -9.661 11.933 7.851 1.00 87.19 79 GLN A O 1
ATOM 614 N N . GLU A 1 80 ? -11.343 12.519 9.196 1.00 82.19 80 GLU A N 1
ATOM 615 C CA . GLU A 1 80 ? -11.114 11.407 10.107 1.00 82.19 80 GLU A CA 1
ATOM 616 C C . GLU A 1 80 ? -11.862 10.173 9.626 1.00 82.19 80 GLU A C 1
ATOM 618 O O . GLU A 1 80 ? -13.008 9.915 9.977 1.00 82.19 80 GLU A O 1
ATOM 623 N N . GLY A 1 81 ? -11.149 9.366 8.848 1.00 81.06 81 GLY A N 1
ATOM 624 C CA . GLY A 1 81 ? -11.722 8.175 8.253 1.00 81.06 81 GLY A CA 1
ATOM 625 C C . GLY A 1 81 ? -12.358 8.490 6.905 1.00 81.06 81 GLY A C 1
ATOM 626 O O . GLY A 1 81 ? -12.163 9.556 6.348 1.00 81.06 81 GLY A O 1
ATOM 627 N N . ALA A 1 82 ? -13.059 7.507 6.369 1.00 89.31 82 ALA A N 1
ATOM 628 C CA . ALA A 1 82 ? -13.659 7.504 5.049 1.00 89.31 82 ALA A CA 1
ATOM 629 C C . ALA A 1 82 ? -14.699 6.384 4.991 1.00 89.31 82 ALA A C 1
ATOM 631 O O . ALA A 1 82 ? -14.436 5.293 5.517 1.00 89.31 82 ALA A O 1
ATOM 632 N N . GLY A 1 83 ? -15.849 6.671 4.404 1.00 92.38 83 GLY A N 1
ATOM 633 C CA . GLY A 1 83 ? -16.887 5.735 4.000 1.00 92.38 83 GLY A CA 1
ATOM 634 C C . GLY A 1 83 ? -16.837 5.429 2.495 1.00 92.38 83 GLY A C 1
ATOM 635 O O . GLY A 1 83 ? -15.883 5.811 1.800 1.00 92.38 83 GLY A O 1
ATOM 636 N N . PRO A 1 84 ? -17.864 4.741 1.969 1.00 92.69 84 PRO A N 1
ATOM 637 C CA . PRO A 1 84 ? -18.032 4.533 0.536 1.00 92.69 84 PRO A CA 1
ATOM 638 C C . PRO A 1 84 ? -18.046 5.858 -0.236 1.00 92.69 84 PRO A C 1
ATOM 640 O O . PRO A 1 84 ? -18.695 6.821 0.159 1.00 92.69 84 PRO A O 1
ATOM 643 N N . GLY A 1 85 ? -17.313 5.925 -1.348 1.00 91.12 85 GLY A N 1
ATOM 644 C CA . GLY A 1 85 ? -17.233 7.123 -2.199 1.00 91.12 85 GLY A CA 1
ATOM 645 C C . GLY A 1 85 ? -16.236 8.199 -1.739 1.00 91.12 85 GLY A C 1
ATOM 646 O O . GLY A 1 85 ? -15.865 9.057 -2.545 1.00 91.12 85 GLY A O 1
ATOM 647 N N . GLU A 1 86 ? -15.724 8.120 -0.509 1.00 95.12 86 GLU A N 1
ATOM 648 C CA . GLU A 1 86 ? -14.708 9.036 0.044 1.00 95.12 86 GLU A CA 1
ATOM 649 C C . GLU A 1 86 ? -13.267 8.539 -0.177 1.00 95.12 86 GLU A C 1
ATOM 651 O O . GLU A 1 86 ? -12.295 9.198 0.193 1.00 95.12 86 GLU A O 1
ATOM 656 N N . THR A 1 87 ? -13.112 7.381 -0.816 1.00 96.44 87 THR A N 1
ATOM 657 C CA . THR A 1 87 ? -11.826 6.787 -1.197 1.00 96.44 87 THR A CA 1
ATOM 658 C C . THR A 1 87 ? -11.689 6.701 -2.713 1.00 96.44 87 THR A C 1
ATOM 660 O O . THR A 1 87 ? -12.672 6.815 -3.452 1.00 96.44 87 THR A O 1
ATOM 663 N N . TYR A 1 88 ? -10.457 6.544 -3.190 1.00 97.25 88 TYR A N 1
ATOM 664 C CA . TYR A 1 88 ? -10.210 6.143 -4.571 1.00 97.25 88 TYR A CA 1
ATOM 665 C C . TYR A 1 88 ? -10.605 4.674 -4.777 1.00 97.25 88 TYR A C 1
ATOM 667 O O . TYR A 1 88 ? -10.446 3.847 -3.883 1.00 97.25 88 TYR A O 1
ATOM 675 N N . GLU A 1 89 ? -11.109 4.354 -5.969 1.00 96.31 89 GLU A N 1
ATOM 676 C CA . GLU A 1 89 ? -11.611 3.012 -6.306 1.00 96.31 89 GLU A CA 1
ATOM 677 C C . GLU A 1 89 ? -10.492 2.015 -6.614 1.00 96.31 89 GLU A C 1
ATOM 679 O O . GLU A 1 89 ? -10.684 0.809 -6.482 1.00 96.31 89 GLU A O 1
ATOM 684 N N . VAL A 1 90 ? -9.323 2.510 -7.025 1.00 97.69 90 VAL A N 1
ATOM 685 C CA . VAL A 1 90 ? -8.136 1.690 -7.264 1.00 97.69 90 VAL A CA 1
ATOM 686 C C . VAL A 1 90 ? -7.238 1.746 -6.040 1.00 97.69 90 VAL A C 1
ATOM 688 O O . VAL A 1 90 ? -6.927 2.819 -5.521 1.00 97.69 90 VAL A O 1
ATOM 691 N N . GLY A 1 91 ? -6.804 0.571 -5.610 1.00 97.69 91 GLY A N 1
ATOM 692 C CA . GLY A 1 91 ? -5.913 0.400 -4.478 1.00 97.69 91 GLY A CA 1
ATOM 693 C C . GLY A 1 91 ? -5.020 -0.816 -4.645 1.00 97.69 91 GLY A C 1
ATOM 694 O O . GLY A 1 91 ? -4.823 -1.323 -5.751 1.00 97.69 91 GLY A O 1
ATOM 695 N N . THR A 1 92 ? -4.516 -1.302 -3.520 1.00 97.94 92 THR A N 1
ATOM 696 C CA . THR A 1 92 ? -3.579 -2.424 -3.471 1.00 97.94 92 THR A CA 1
ATOM 697 C C . THR A 1 92 ? -4.070 -3.454 -2.470 1.00 97.94 92 THR A C 1
ATOM 699 O O . THR A 1 92 ? -4.329 -3.126 -1.313 1.00 97.94 92 THR A O 1
ATOM 702 N N . ILE A 1 93 ? -4.179 -4.708 -2.898 1.00 97.94 93 ILE A N 1
ATOM 703 C CA . ILE A 1 93 ? -4.289 -5.843 -1.985 1.00 97.94 93 ILE A CA 1
ATOM 704 C C . ILE A 1 93 ? -2.937 -5.987 -1.305 1.00 97.94 93 ILE A C 1
ATOM 706 O O . ILE A 1 93 ? -1.906 -6.088 -1.974 1.00 97.94 93 ILE A O 1
ATOM 710 N N . ALA A 1 94 ? -2.941 -6.006 0.017 1.00 97.81 94 ALA A N 1
ATOM 711 C CA . ALA A 1 94 ? -1.754 -6.153 0.832 1.00 97.81 94 ALA A CA 1
ATOM 712 C C . ALA A 1 94 ? -1.940 -7.260 1.869 1.00 97.81 94 ALA A C 1
ATOM 714 O O . ALA A 1 94 ? -3.062 -7.614 2.230 1.00 97.81 94 ALA A O 1
ATOM 715 N N . SER A 1 95 ? -0.822 -7.781 2.367 1.00 97.25 95 SER A N 1
ATOM 716 C CA . SER A 1 95 ? -0.800 -8.696 3.506 1.00 97.25 95 SER A CA 1
ATOM 717 C C . SER A 1 95 ? -0.202 -8.023 4.738 1.00 97.25 95 SER A C 1
ATOM 719 O O . SER A 1 95 ? 0.787 -7.291 4.639 1.00 97.25 95 SER A O 1
ATOM 721 N N . ILE A 1 96 ? -0.788 -8.273 5.912 1.00 95.75 96 ILE A N 1
ATOM 722 C CA . ILE A 1 96 ? -0.232 -7.827 7.195 1.00 95.75 96 ILE A CA 1
ATOM 723 C C . ILE A 1 96 ? 0.921 -8.759 7.592 1.00 95.75 96 ILE A C 1
ATOM 725 O O . ILE A 1 96 ? 0.715 -9.879 8.071 1.00 95.75 96 ILE A O 1
ATOM 729 N N . HIS A 1 97 ? 2.151 -8.269 7.431 1.00 90.88 97 HIS A N 1
ATOM 730 C CA . HIS A 1 97 ? 3.366 -9.027 7.719 1.00 90.88 97 HIS A CA 1
ATOM 731 C C . HIS A 1 97 ? 3.676 -9.048 9.224 1.00 90.88 97 HIS A C 1
ATOM 733 O O . HIS A 1 97 ? 3.963 -10.099 9.798 1.00 90.88 97 HIS A O 1
ATOM 739 N N . GLN A 1 98 ? 3.590 -7.891 9.890 1.00 91.56 98 GLN A N 1
ATOM 740 C CA . GLN A 1 98 ? 3.842 -7.738 11.330 1.00 91.56 98 GLN A CA 1
ATOM 741 C C . GLN A 1 98 ? 2.916 -6.685 11.939 1.00 91.56 98 GLN A C 1
ATOM 743 O O . GLN A 1 98 ? 2.535 -5.733 11.260 1.00 91.56 98 GLN A O 1
ATOM 748 N N . MET A 1 99 ? 2.602 -6.819 13.230 1.00 92.94 99 MET A N 1
ATOM 749 C CA . MET A 1 99 ? 1.900 -5.789 13.998 1.00 92.94 99 MET A CA 1
ATOM 750 C C . MET A 1 99 ? 2.390 -5.718 15.447 1.00 92.94 99 MET A C 1
ATOM 752 O O . MET A 1 99 ? 2.784 -6.725 16.035 1.00 92.94 99 MET A O 1
ATOM 756 N N . MET A 1 100 ? 2.336 -4.522 16.023 1.00 94.12 100 MET A N 1
ATOM 757 C CA . MET A 1 100 ? 2.721 -4.221 17.396 1.00 94.12 100 MET A CA 1
ATOM 758 C C . MET A 1 100 ? 1.750 -3.198 17.984 1.00 94.12 100 MET A C 1
ATOM 760 O O . MET A 1 100 ? 1.561 -2.116 17.425 1.00 94.12 100 MET A O 1
ATOM 764 N N . ARG A 1 101 ? 1.156 -3.526 19.134 1.00 93.44 101 ARG A N 1
ATOM 765 C CA . ARG A 1 101 ? 0.378 -2.569 19.931 1.00 93.44 101 ARG A CA 1
ATOM 766 C C . ARG A 1 101 ? 1.325 -1.674 20.719 1.00 93.44 101 ARG A C 1
ATOM 768 O O . ARG A 1 101 ? 2.269 -2.162 21.338 1.00 93.44 101 ARG A O 1
ATOM 775 N N . VAL A 1 102 ? 1.053 -0.380 20.704 1.00 95.00 102 VAL A N 1
ATOM 776 C CA . VAL A 1 102 ? 1.806 0.639 21.435 1.00 95.00 102 VAL A CA 1
ATOM 777 C C . VAL A 1 102 ? 1.013 1.020 22.698 1.00 95.00 102 VAL A C 1
ATOM 779 O O . VAL A 1 102 ? -0.219 0.970 22.675 1.00 95.00 102 VAL A O 1
ATOM 782 N N . PRO A 1 103 ? 1.668 1.390 23.820 1.00 93.62 103 PRO A N 1
ATOM 783 C CA . PRO A 1 103 ? 0.970 1.763 25.057 1.00 93.62 103 PRO A CA 1
ATOM 784 C C . PRO A 1 103 ? -0.015 2.935 24.929 1.00 93.62 103 PRO A C 1
ATOM 786 O O . PRO A 1 103 ? -0.878 3.093 25.785 1.00 93.62 103 PRO A O 1
ATOM 789 N N . ASP A 1 104 ? 0.098 3.744 23.872 1.00 93.12 104 ASP A N 1
ATOM 790 C CA . ASP A 1 104 ? -0.827 4.839 23.555 1.00 93.12 104 ASP A CA 1
ATOM 791 C C . ASP A 1 104 ? -2.161 4.366 22.937 1.00 93.12 104 ASP A C 1
ATOM 793 O O . ASP A 1 104 ? -3.03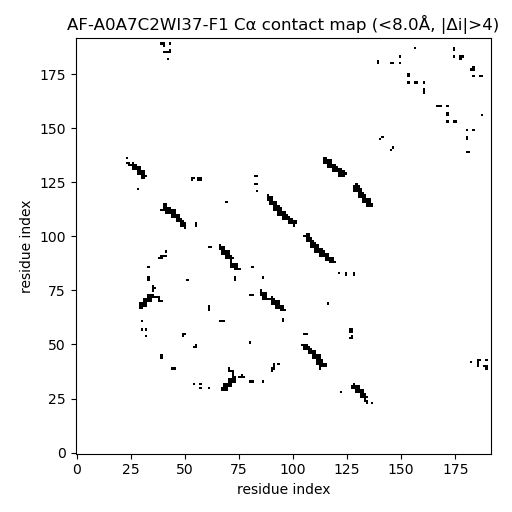3 5.183 22.651 1.00 93.12 104 ASP A O 1
ATOM 797 N N . GLY A 1 105 ? -2.333 3.054 22.740 1.00 89.56 105 GLY A N 1
ATOM 798 C CA . GLY A 1 105 ? -3.528 2.448 22.154 1.00 89.56 105 GLY A CA 1
ATOM 799 C C . GLY A 1 105 ? -3.492 2.326 20.628 1.00 89.56 105 GLY A C 1
ATOM 800 O O . GLY A 1 105 ? -4.412 1.745 20.051 1.00 89.56 105 GLY A O 1
ATOM 801 N N . THR A 1 106 ? -2.443 2.819 19.964 1.00 93.38 106 THR A N 1
ATOM 802 C CA . THR A 1 106 ? -2.263 2.653 18.517 1.00 93.38 106 THR A CA 1
ATOM 803 C C . THR A 1 106 ? -1.641 1.301 18.167 1.00 93.38 106 THR A C 1
ATOM 805 O O . THR A 1 106 ? -0.996 0.636 18.983 1.00 93.38 106 THR A O 1
ATOM 808 N N . VAL A 1 107 ? -1.834 0.876 16.920 1.00 94.31 107 VAL A N 1
ATOM 809 C CA . VAL A 1 107 ? -1.169 -0.288 16.333 1.00 94.31 107 VAL A CA 1
ATOM 810 C C . VAL A 1 107 ? -0.227 0.189 15.242 1.00 94.31 107 VAL A C 1
ATOM 812 O O . VAL A 1 107 ? -0.639 0.885 14.314 1.00 94.31 107 VAL A O 1
ATOM 815 N N . ARG A 1 108 ? 1.037 -0.218 15.338 1.00 94.94 108 ARG A N 1
ATOM 816 C CA . ARG A 1 108 ? 2.008 -0.119 14.248 1.00 94.94 108 ARG A CA 1
ATOM 817 C C . ARG A 1 108 ? 2.044 -1.441 13.509 1.00 94.94 108 ARG A C 1
ATOM 819 O O . ARG A 1 108 ? 2.131 -2.488 14.144 1.00 94.94 108 ARG A O 1
ATOM 826 N N . LEU A 1 109 ? 1.986 -1.400 12.188 1.00 94.62 109 LEU A N 1
ATOM 827 C CA . LEU A 1 109 ? 1.994 -2.587 11.345 1.00 94.62 109 LEU A CA 1
ATOM 828 C C . LEU A 1 109 ? 2.928 -2.407 10.153 1.00 94.62 109 LEU A C 1
ATOM 830 O O . LEU A 1 109 ? 3.108 -1.297 9.665 1.00 94.62 109 LEU A O 1
ATOM 834 N N . ALA A 1 110 ? 3.510 -3.506 9.689 1.00 95.44 110 ALA A N 1
ATOM 835 C CA . ALA A 1 110 ? 4.208 -3.570 8.413 1.00 95.44 110 ALA A CA 1
ATOM 836 C C . ALA A 1 110 ? 3.321 -4.338 7.435 1.00 95.44 110 ALA A C 1
ATOM 838 O O . ALA A 1 110 ? 2.953 -5.487 7.706 1.00 95.44 110 ALA A O 1
ATOM 839 N N . VAL A 1 111 ? 2.968 -3.698 6.324 1.00 96.75 111 VAL A N 1
ATOM 840 C CA . VAL A 1 111 ? 2.162 -4.308 5.262 1.00 96.75 111 VAL A CA 1
ATOM 841 C C . VAL A 1 111 ? 3.014 -4.521 4.024 1.00 96.75 111 VAL A C 1
ATOM 843 O O . VAL A 1 111 ? 3.839 -3.673 3.699 1.00 96.75 111 VAL A O 1
ATOM 846 N N . GLN A 1 112 ? 2.808 -5.641 3.339 1.00 96.81 112 GLN A N 1
ATOM 847 C CA . GLN A 1 112 ? 3.414 -5.911 2.040 1.00 96.81 112 GLN A CA 1
ATOM 848 C C . GLN A 1 112 ? 2.355 -5.750 0.954 1.00 96.81 112 GLN A C 1
ATOM 850 O O . GLN A 1 112 ? 1.359 -6.475 0.966 1.00 96.81 112 GLN A O 1
ATOM 855 N N . GLY A 1 113 ? 2.562 -4.824 0.019 1.00 97.06 113 GLY A N 1
ATOM 856 C CA . GLY A 1 113 ? 1.722 -4.711 -1.168 1.00 97.06 113 GLY A CA 1
ATOM 857 C C . GLY A 1 113 ? 1.909 -5.928 -2.071 1.00 97.06 113 GLY A C 1
ATOM 858 O O . GLY A 1 113 ? 3.036 -6.333 -2.351 1.00 97.06 113 GLY A O 1
ATOM 859 N N . LEU A 1 114 ? 0.808 -6.519 -2.527 1.00 95.94 114 LEU A N 1
ATOM 860 C CA . LEU A 1 114 ? 0.824 -7.735 -3.338 1.00 95.94 114 LEU A CA 1
ATOM 861 C C . LEU A 1 114 ? 0.432 -7.442 -4.778 1.00 95.94 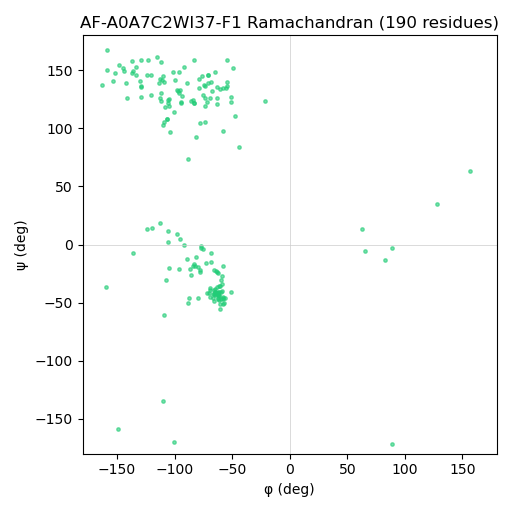114 LEU A C 1
ATOM 863 O O . LEU A 1 114 ? 1.220 -7.690 -5.683 1.00 95.94 114 LEU A O 1
ATOM 867 N N . ARG A 1 115 ? -0.783 -6.926 -4.991 1.00 95.81 115 ARG A N 1
ATOM 868 C CA . ARG A 1 115 ? -1.357 -6.706 -6.324 1.00 95.81 115 ARG A CA 1
ATOM 869 C C . ARG A 1 115 ? -2.289 -5.508 -6.333 1.00 95.81 115 ARG A C 1
ATOM 871 O O . ARG A 1 115 ? -2.862 -5.156 -5.304 1.00 95.81 115 ARG A O 1
ATOM 878 N N . ARG A 1 116 ? -2.450 -4.886 -7.498 1.00 97.38 116 ARG A N 1
ATOM 879 C CA . ARG A 1 116 ? -3.436 -3.820 -7.696 1.00 97.38 116 ARG A CA 1
ATOM 880 C C . ARG A 1 116 ? -4.842 -4.408 -7.687 1.00 97.38 116 ARG A C 1
ATOM 882 O O . ARG A 1 116 ? -5.062 -5.518 -8.163 1.00 97.38 116 ARG A O 1
ATOM 889 N N . MET A 1 117 ? -5.790 -3.641 -7.171 1.00 97.75 117 MET A N 1
ATOM 890 C CA . MET A 1 117 ? -7.206 -3.993 -7.180 1.00 97.75 117 MET A CA 1
ATOM 891 C C . MET A 1 117 ? -8.082 -2.805 -7.546 1.00 97.75 117 MET A C 1
ATOM 893 O O . MET A 1 117 ? -7.694 -1.650 -7.348 1.00 97.75 117 MET A O 1
ATOM 897 N N . ARG A 1 118 ? -9.290 -3.108 -8.012 1.00 97.94 118 ARG A N 1
ATOM 898 C CA . ARG A 1 118 ? -10.407 -2.173 -8.106 1.00 97.94 118 ARG A CA 1
ATOM 899 C C . ARG A 1 118 ? -11.510 -2.597 -7.147 1.00 97.94 118 ARG A C 1
ATOM 901 O O . ARG A 1 118 ? -11.830 -3.778 -7.051 1.00 97.94 118 ARG A O 1
ATOM 908 N N . ILE A 1 119 ? -12.113 -1.627 -6.473 1.00 98.06 119 ILE A N 1
ATOM 909 C CA . ILE A 1 119 ? -13.378 -1.816 -5.767 1.00 98.06 119 ILE A CA 1
ATOM 910 C C . ILE A 1 119 ? -14.499 -1.900 -6.801 1.00 98.06 119 ILE A C 1
ATOM 912 O O . ILE A 1 119 ? -14.731 -0.950 -7.544 1.00 98.06 119 ILE A O 1
ATOM 916 N N . VAL A 1 120 ? -15.194 -3.034 -6.822 1.00 97.31 120 VAL A N 1
ATOM 917 C CA . VAL A 1 120 ? -16.369 -3.267 -7.670 1.00 97.31 120 VAL A CA 1
ATOM 918 C C . VAL A 1 120 ? -17.628 -2.797 -6.948 1.00 97.31 120 VAL A C 1
ATOM 920 O O . VAL A 1 120 ? -18.460 -2.101 -7.522 1.00 97.31 120 VAL A O 1
ATOM 923 N N . GLU A 1 121 ? -17.754 -3.155 -5.669 1.00 97.25 121 GLU A N 1
ATOM 924 C CA . GLU A 1 121 ? -18.937 -2.860 -4.863 1.00 97.25 121 GLU A CA 1
ATOM 925 C C . GLU A 1 121 ? -18.584 -2.789 -3.374 1.00 97.25 121 GLU A C 1
ATOM 927 O O . GLU A 1 121 ? -17.808 -3.601 -2.872 1.00 97.25 121 GLU A O 1
ATOM 932 N N . TRP A 1 122 ? -19.182 -1.850 -2.639 1.00 97.94 122 TRP A N 1
ATOM 933 C CA . TRP A 1 122 ? -19.112 -1.824 -1.177 1.00 97.94 122 TRP A CA 1
ATOM 934 C C . TRP A 1 122 ? -20.172 -2.751 -0.591 1.00 97.94 122 TRP A C 1
ATOM 936 O O . TRP A 1 122 ? -21.358 -2.557 -0.830 1.00 97.94 122 TRP A O 1
ATOM 946 N N . VAL A 1 123 ? -19.753 -3.735 0.205 1.00 97.62 123 VAL A N 1
ATOM 947 C CA . VAL A 1 123 ? -20.660 -4.760 0.751 1.00 97.62 123 VAL A CA 1
ATOM 948 C C . VAL A 1 123 ? -20.989 -4.549 2.230 1.00 97.62 123 VAL A C 1
ATOM 950 O O . VAL A 1 123 ? -21.974 -5.092 2.721 1.00 97.62 123 VAL A O 1
ATOM 953 N N . ALA A 1 124 ? -20.171 -3.780 2.959 1.00 97.06 124 ALA A N 1
ATOM 954 C CA . ALA A 1 124 ? -20.457 -3.373 4.334 1.00 97.06 124 ALA A CA 1
ATOM 955 C C . ALA A 1 124 ? -19.667 -2.118 4.735 1.00 97.06 124 ALA A C 1
ATOM 957 O O . ALA A 1 124 ? -18.540 -1.917 4.280 1.00 97.06 124 ALA A O 1
ATOM 958 N N . GLU A 1 125 ? -20.234 -1.322 5.644 1.00 96.19 125 GLU A N 1
ATOM 959 C CA . GLU A 1 125 ? -19.559 -0.178 6.278 1.00 96.19 125 GLU A CA 1
ATOM 960 C C . GLU A 1 125 ? -19.193 -0.426 7.745 1.00 96.19 125 GLU A C 1
ATOM 962 O O . GLU A 1 125 ? -18.182 0.083 8.235 1.00 96.19 125 GLU A O 1
ATOM 967 N N . GLU A 1 126 ? -19.991 -1.238 8.438 1.00 95.69 126 GLU A N 1
ATOM 968 C CA . GLU A 1 126 ? -19.768 -1.620 9.826 1.00 95.69 126 GLU A CA 1
ATOM 969 C C . GLU A 1 126 ? -19.359 -3.097 9.951 1.00 95.69 126 GLU A C 1
ATOM 971 O O . GLU A 1 126 ? -19.849 -3.947 9.204 1.00 95.69 126 GLU A O 1
ATOM 976 N N . PRO A 1 127 ? -18.482 -3.441 10.916 1.00 95.06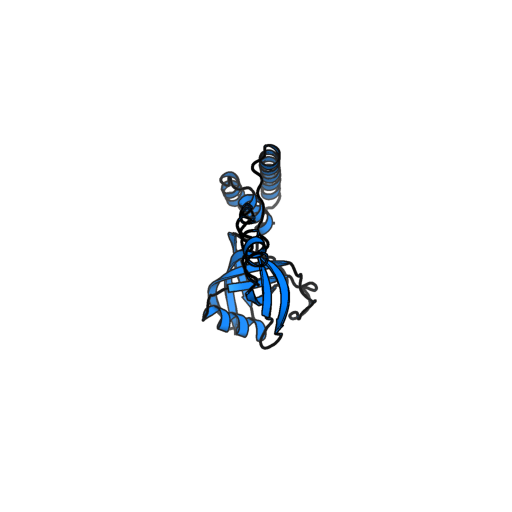 127 PRO A N 1
ATOM 977 C CA . PRO A 1 127 ? -17.793 -2.543 11.858 1.00 95.06 127 PRO A CA 1
ATOM 978 C C . PRO A 1 127 ? -16.607 -1.772 11.239 1.00 95.06 127 PRO A C 1
ATOM 980 O O . PRO A 1 127 ? -15.969 -0.964 11.918 1.00 95.06 127 PRO A O 1
ATOM 983 N N . TYR A 1 128 ? -16.303 -2.050 9.975 1.00 96.38 128 TYR A N 1
ATOM 984 C CA . TYR A 1 128 ? -15.349 -1.370 9.106 1.00 96.38 128 TYR A CA 1
ATOM 985 C C . TYR A 1 128 ? -15.725 -1.677 7.651 1.00 96.38 128 TYR A C 1
ATOM 987 O O . TYR A 1 128 ? -16.513 -2.587 7.384 1.00 96.38 128 TYR A O 1
ATOM 995 N N . LEU A 1 129 ? -15.126 -0.946 6.712 1.00 97.31 129 LEU A N 1
ATOM 996 C CA . LEU A 1 129 ? -15.426 -1.103 5.296 1.00 97.31 129 LEU A CA 1
ATOM 997 C C . LEU A 1 129 ? -15.055 -2.495 4.777 1.00 97.31 129 LEU A C 1
ATOM 999 O O . LEU A 1 129 ? -13.954 -2.994 5.018 1.00 97.31 129 LEU A O 1
ATOM 1003 N N . LYS A 1 130 ? -15.957 -3.083 3.998 1.00 98.00 130 LYS A N 1
ATOM 1004 C CA . LYS A 1 130 ? -15.714 -4.276 3.189 1.00 98.00 130 LYS A CA 1
ATOM 1005 C C . LYS A 1 130 ? -16.186 -4.008 1.772 1.00 98.00 130 LYS A C 1
ATOM 1007 O O . LYS A 1 130 ? -17.240 -3.403 1.574 1.00 98.00 130 LYS A O 1
ATOM 1012 N N . ALA A 1 131 ? -15.432 -4.493 0.800 1.00 98.19 131 ALA A N 1
ATOM 1013 C CA . ALA A 1 131 ? -15.785 -4.364 -0.604 1.00 98.19 131 ALA A CA 1
ATOM 1014 C C . ALA A 1 131 ? -15.544 -5.670 -1.351 1.00 98.19 131 ALA A C 1
ATOM 1016 O O . ALA A 1 131 ? -14.616 -6.409 -1.022 1.00 98.19 131 ALA A O 1
ATOM 1017 N N . LEU A 1 132 ? -16.369 -5.924 -2.364 1.00 98.12 132 LEU A N 1
ATOM 1018 C CA . LEU A 1 132 ? -16.041 -6.835 -3.445 1.00 98.12 132 LEU A CA 1
ATOM 1019 C C . LEU A 1 132 ? -14.972 -6.161 -4.307 1.00 98.12 132 LEU A C 1
ATOM 1021 O O . LEU A 1 132 ? -15.175 -5.049 -4.800 1.00 98.12 132 LEU A O 1
ATOM 1025 N N . VAL A 1 133 ? -13.831 -6.821 -4.460 1.00 97.88 133 VAL A N 1
ATOM 1026 C CA . VAL A 1 133 ? -12.693 -6.304 -5.217 1.00 97.88 133 VAL A CA 1
ATOM 1027 C C . VAL A 1 133 ? -12.292 -7.274 -6.313 1.00 97.88 133 VAL A C 1
ATOM 1029 O O . VAL A 1 133 ? -12.368 -8.490 -6.136 1.00 97.88 133 VAL A O 1
ATOM 1032 N N . GLU A 1 134 ? -11.831 -6.718 -7.423 1.00 97.44 134 GLU A N 1
ATOM 1033 C CA . GLU A 1 134 ? -11.215 -7.448 -8.527 1.00 97.44 134 GLU A CA 1
ATOM 1034 C C . GLU A 1 134 ? -9.737 -7.071 -8.623 1.00 97.44 134 GLU A C 1
ATOM 1036 O O . GLU A 1 134 ? -9.360 -5.919 -8.391 1.00 97.44 134 GLU A O 1
ATOM 1041 N N . GLU A 1 135 ? -8.884 -8.037 -8.948 1.00 96.69 135 GLU A N 1
ATOM 1042 C CA . GLU A 1 135 ? -7.480 -7.752 -9.223 1.00 96.69 135 GLU A CA 1
ATOM 1043 C C . GLU A 1 135 ? -7.347 -7.085 -10.592 1.00 96.69 135 GLU A C 1
ATOM 1045 O O . GLU A 1 135 ? -7.977 -7.498 -11.564 1.00 96.69 135 GLU A O 1
ATOM 1050 N N . ILE A 1 136 ? -6.507 -6.052 -10.672 1.00 94.94 136 ILE A N 1
ATOM 1051 C CA . ILE A 1 136 ? -6.121 -5.451 -11.949 1.00 94.94 136 ILE A CA 1
ATOM 1052 C C . ILE A 1 136 ? -4.702 -5.941 -12.254 1.00 94.94 136 ILE A C 1
ATOM 1054 O O . ILE A 1 136 ? -3.750 -5.366 -11.713 1.00 94.94 136 ILE A O 1
ATOM 1058 N N . PRO A 1 137 ? -4.532 -7.000 -13.067 1.00 88.75 137 PRO A N 1
ATOM 1059 C CA . PRO A 1 137 ? -3.208 -7.465 -13.445 1.00 88.75 137 PRO A CA 1
ATOM 1060 C C . PRO A 1 137 ? -2.489 -6.401 -14.273 1.00 88.75 137 PRO A C 1
ATOM 1062 O O . PRO A 1 137 ? -3.101 -5.629 -15.014 1.00 88.75 137 PRO A O 1
ATOM 1065 N N . GLU A 1 138 ? -1.172 -6.362 -14.132 1.00 87.81 138 GLU A N 1
ATOM 1066 C CA . GLU A 1 138 ? -0.327 -5.475 -14.916 1.00 87.81 138 GLU A CA 1
ATOM 1067 C C . GLU A 1 138 ? 0.280 -6.224 -16.084 1.00 87.81 138 GLU A C 1
ATOM 1069 O O . GLU A 1 138 ? 0.819 -7.319 -15.932 1.00 87.81 138 GLU A O 1
ATOM 1074 N N . THR A 1 139 ? 0.204 -5.607 -17.254 1.00 86.50 139 THR A N 1
ATOM 1075 C CA . THR A 1 139 ? 0.790 -6.132 -18.479 1.00 86.50 139 THR A CA 1
ATOM 1076 C C . THR A 1 139 ? 2.168 -5.523 -18.673 1.00 86.50 139 THR A C 1
ATOM 1078 O O . THR A 1 139 ? 2.307 -4.300 -18.748 1.00 86.50 139 THR A O 1
ATOM 1081 N N . VAL A 1 140 ? 3.179 -6.380 -18.777 1.00 86.19 140 VAL A N 1
ATOM 1082 C CA . VAL A 1 140 ? 4.543 -5.979 -19.119 1.00 86.19 140 VAL A CA 1
ATOM 1083 C C . VAL A 1 140 ? 4.832 -6.396 -20.543 1.00 86.19 140 VAL A C 1
ATOM 1085 O O . VAL A 1 140 ? 4.738 -7.573 -20.883 1.00 86.19 140 VAL A O 1
ATOM 1088 N N . GLU A 1 141 ? 5.225 -5.433 -21.365 1.00 88.56 141 GLU A N 1
ATOM 1089 C CA . GLU A 1 141 ? 5.715 -5.711 -22.706 1.00 88.56 141 GLU A CA 1
ATOM 1090 C C . GLU A 1 141 ? 7.248 -5.769 -22.695 1.00 88.56 141 GLU A C 1
ATOM 1092 O O . GLU A 1 141 ? 7.910 -4.851 -22.208 1.00 88.56 141 GLU A O 1
ATOM 1097 N N . ASP A 1 142 ? 7.835 -6.823 -23.265 1.00 87.69 142 ASP A N 1
ATOM 1098 C CA . ASP A 1 142 ? 9.288 -6.901 -23.457 1.00 87.69 142 ASP A CA 1
ATOM 1099 C C . ASP A 1 142 ? 9.688 -6.265 -24.797 1.00 87.69 142 ASP A C 1
ATOM 1101 O O . ASP A 1 142 ? 9.990 -6.944 -25.783 1.00 87.69 142 ASP A O 1
ATOM 1105 N N . THR A 1 143 ? 9.648 -4.931 -24.855 1.00 94.81 143 THR A N 1
ATOM 1106 C CA . THR A 1 143 ? 10.002 -4.163 -26.057 1.00 94.81 143 THR A CA 1
ATOM 1107 C C . THR A 1 143 ? 11.292 -3.366 -25.875 1.00 94.81 143 THR A C 1
ATOM 1109 O O . THR A 1 143 ? 11.717 -3.017 -24.770 1.00 94.81 143 THR A O 1
ATOM 1112 N N . VAL A 1 144 ? 11.935 -3.031 -26.999 1.00 95.38 144 VAL A N 1
ATOM 1113 C CA . VAL A 1 144 ? 13.099 -2.125 -27.015 1.00 95.38 144 VAL A CA 1
ATOM 1114 C C . VAL A 1 144 ? 12.741 -0.759 -26.421 1.00 95.38 144 VAL A C 1
ATOM 1116 O O . VAL A 1 144 ? 13.577 -0.141 -25.761 1.00 95.38 144 VAL A O 1
ATOM 1119 N N . GLU A 1 145 ? 11.502 -0.310 -26.626 1.00 95.69 145 GLU A N 1
ATOM 1120 C CA . GLU A 1 145 ? 10.978 0.937 -26.076 1.00 95.69 145 GLU A CA 1
ATOM 1121 C C . GLU A 1 145 ? 10.882 0.885 -24.549 1.00 95.69 145 GLU A C 1
ATOM 1123 O O . GLU A 1 145 ? 11.436 1.762 -23.888 1.00 95.69 145 GLU A O 1
ATOM 1128 N N . VAL A 1 146 ? 10.300 -0.175 -23.975 1.00 95.00 146 VAL A N 1
ATOM 1129 C CA . VAL A 1 146 ? 10.231 -0.368 -22.514 1.00 95.00 146 VAL A CA 1
ATOM 1130 C C . VAL A 1 146 ? 11.634 -0.380 -21.907 1.00 95.00 146 VAL A C 1
ATOM 1132 O O . VAL A 1 146 ? 11.904 0.353 -20.957 1.00 95.00 146 VAL A O 1
ATOM 1135 N N . LYS A 1 147 ? 12.583 -1.102 -22.517 1.00 93.81 147 LYS A N 1
ATOM 1136 C CA . LYS A 1 147 ? 13.992 -1.106 -22.077 1.00 93.81 147 LYS A CA 1
ATOM 1137 C C . LYS A 1 147 ? 14.639 0.280 -22.151 1.00 93.81 147 LYS A C 1
ATOM 1139 O O . LYS A 1 147 ? 15.481 0.609 -21.318 1.00 93.81 147 LYS A O 1
ATOM 1144 N N . ALA A 1 148 ? 14.296 1.092 -23.152 1.00 96.00 148 ALA A N 1
ATOM 1145 C CA . ALA A 1 148 ? 14.785 2.466 -23.262 1.00 96.00 148 ALA A CA 1
ATOM 1146 C C . ALA A 1 148 ? 14.178 3.382 -22.191 1.00 96.00 148 ALA A C 1
ATOM 1148 O O . ALA A 1 148 ? 14.907 4.161 -21.578 1.00 96.00 148 ALA A O 1
ATOM 1149 N N . LEU A 1 149 ? 12.879 3.244 -21.916 1.00 96.00 149 LEU A N 1
ATOM 1150 C CA . LEU A 1 149 ? 12.192 3.969 -20.849 1.00 96.00 149 LEU A CA 1
ATOM 1151 C C . LEU A 1 149 ? 12.752 3.616 -19.470 1.00 96.00 149 LEU A C 1
ATOM 1153 O O . LEU A 1 149 ? 12.975 4.524 -18.676 1.00 96.00 149 LEU A O 1
ATOM 1157 N N . MET A 1 150 ? 13.059 2.342 -19.206 1.00 95.31 150 MET A N 1
ATOM 1158 C CA . MET A 1 150 ? 13.709 1.923 -17.959 1.00 95.31 150 MET A CA 1
ATOM 1159 C C . MET A 1 150 ? 15.054 2.624 -17.749 1.00 95.31 150 MET A C 1
ATOM 1161 O O . MET A 1 150 ? 15.298 3.166 -16.673 1.00 95.31 150 MET A O 1
ATOM 1165 N N . ARG A 1 151 ? 15.910 2.675 -18.783 1.00 94.75 151 ARG A N 1
ATOM 1166 C CA . ARG A 1 151 ? 17.197 3.392 -18.704 1.00 94.75 151 ARG A CA 1
ATOM 1167 C C . ARG A 1 151 ? 16.996 4.877 -18.407 1.00 94.75 151 ARG A C 1
ATOM 1169 O O . ARG A 1 151 ? 17.626 5.399 -17.495 1.00 94.75 151 ARG A O 1
ATOM 1176 N N . ASN A 1 152 ? 16.072 5.528 -19.115 1.00 96.44 152 ASN A N 1
ATOM 1177 C CA . ASN A 1 152 ? 15.756 6.939 -18.885 1.00 96.44 152 ASN A CA 1
ATOM 1178 C C . ASN A 1 152 ? 15.222 7.188 -17.464 1.00 96.44 152 ASN A C 1
ATOM 1180 O O . ASN A 1 152 ? 15.637 8.139 -16.805 1.00 96.44 152 ASN A O 1
ATOM 1184 N N . ALA A 1 153 ? 14.314 6.339 -16.972 1.00 96.00 153 ALA A N 1
ATOM 1185 C CA . ALA A 1 153 ? 13.771 6.443 -15.619 1.00 96.00 153 ALA A CA 1
ATOM 1186 C C . ALA A 1 153 ? 14.873 6.300 -14.561 1.00 96.00 153 ALA A C 1
ATOM 1188 O O . ALA A 1 153 ? 14.910 7.070 -13.603 1.00 96.00 153 ALA A O 1
ATOM 1189 N N . LEU A 1 154 ? 15.806 5.369 -14.769 1.00 94.69 154 LEU A N 1
ATOM 1190 C CA . LEU A 1 154 ? 16.940 5.152 -13.880 1.00 94.69 154 LEU A CA 1
ATOM 1191 C C . LEU A 1 154 ? 17.917 6.336 -13.871 1.00 94.69 154 LEU A C 1
ATOM 1193 O O . LEU A 1 154 ? 18.348 6.756 -12.800 1.00 94.69 154 LEU A O 1
ATOM 1197 N N . GLU A 1 155 ? 18.231 6.916 -15.032 1.00 95.00 155 GLU A N 1
ATOM 1198 C CA . GLU A 1 155 ? 19.061 8.127 -15.131 1.00 95.00 155 GLU A CA 1
ATOM 1199 C C . GLU A 1 155 ? 18.418 9.319 -14.404 1.00 95.00 155 GLU A C 1
ATOM 1201 O O . GLU A 1 155 ? 19.083 10.048 -13.660 1.00 95.00 155 GLU A O 1
ATOM 1206 N N . LEU A 1 156 ? 17.105 9.506 -14.570 1.00 94.75 156 LEU A N 1
ATOM 1207 C CA . LEU A 1 156 ? 16.359 10.546 -13.861 1.00 94.75 156 LEU A CA 1
ATOM 1208 C C . LEU A 1 156 ? 16.326 10.295 -12.350 1.00 94.75 156 LEU A C 1
ATOM 1210 O O . LEU A 1 156 ? 16.483 11.242 -11.578 1.00 94.75 156 LEU A O 1
ATOM 1214 N N . PHE A 1 157 ? 16.174 9.041 -11.925 1.00 94.50 157 PHE A N 1
ATOM 1215 C CA . PHE A 1 157 ? 16.189 8.667 -10.514 1.00 94.50 157 PHE A CA 1
ATOM 1216 C C . PHE A 1 157 ? 17.565 8.894 -9.872 1.00 94.50 157 PHE A C 1
ATOM 1218 O O . PHE A 1 157 ? 17.647 9.484 -8.798 1.00 94.50 157 PHE A O 1
ATOM 1225 N N . GLN A 1 158 ? 18.658 8.542 -10.557 1.00 93.06 158 GLN A N 1
ATOM 1226 C CA . GLN A 1 158 ? 20.026 8.856 -10.119 1.00 93.06 158 GLN A CA 1
ATOM 1227 C C . GLN A 1 158 ? 20.222 10.355 -9.905 1.00 93.06 158 GLN A C 1
ATOM 1229 O O . GLN A 1 158 ? 20.748 10.796 -8.880 1.00 93.06 158 GLN A O 1
ATOM 1234 N N . ARG A 1 159 ? 19.753 11.157 -10.866 1.00 93.50 159 ARG A N 1
ATOM 1235 C CA . ARG A 1 159 ? 19.809 12.611 -10.758 1.00 93.50 159 ARG A CA 1
ATOM 1236 C C . ARG A 1 159 ? 18.981 13.112 -9.577 1.00 93.50 159 ARG A C 1
ATOM 1238 O O . ARG A 1 159 ? 19.461 13.979 -8.853 1.00 93.50 159 ARG A O 1
ATOM 1245 N N . LEU A 1 160 ? 17.782 12.576 -9.359 1.00 92.25 160 LEU A N 1
ATOM 1246 C CA . LEU A 1 160 ? 16.946 12.934 -8.213 1.00 92.25 160 LEU A CA 1
ATOM 1247 C C . LEU A 1 160 ? 17.667 12.663 -6.888 1.00 92.25 160 LEU A C 1
ATOM 1249 O O . LEU A 1 160 ? 17.773 13.574 -6.072 1.00 92.25 160 LEU A O 1
ATOM 1253 N N . VAL A 1 161 ? 18.209 11.456 -6.702 1.00 91.19 161 VAL A N 1
ATOM 1254 C CA . VAL A 1 161 ? 18.935 11.081 -5.477 1.00 91.19 161 VAL A CA 1
ATOM 1255 C C . VAL A 1 161 ? 20.123 12.015 -5.239 1.00 91.19 161 VAL A C 1
ATOM 1257 O O . VAL A 1 161 ? 20.313 12.486 -4.125 1.00 91.19 161 VAL A O 1
ATOM 1260 N N . SER A 1 162 ? 20.856 12.403 -6.290 1.00 89.44 162 SER A N 1
ATOM 1261 C CA . SER A 1 162 ? 21.969 13.360 -6.161 1.00 89.44 162 SER A CA 1
ATOM 1262 C C . SER A 1 162 ? 21.551 14.780 -5.740 1.00 89.44 162 SER A C 1
ATOM 1264 O O . SER A 1 162 ? 22.376 15.548 -5.246 1.00 89.44 162 SER A O 1
ATOM 1266 N N . LEU A 1 163 ? 20.284 15.152 -5.954 1.00 90.88 163 LEU A N 1
ATOM 1267 C CA . LEU A 1 163 ? 19.741 16.475 -5.631 1.00 90.88 163 LEU A CA 1
ATOM 1268 C C . LEU A 1 163 ? 19.036 16.509 -4.267 1.00 90.88 163 LEU A C 1
ATOM 1270 O O . LEU A 1 163 ? 18.866 17.588 -3.699 1.00 90.88 163 LEU A O 1
ATOM 1274 N N . VAL A 1 164 ? 18.612 15.353 -3.754 1.00 87.75 164 VAL A N 1
ATOM 1275 C CA . VAL A 1 164 ? 17.793 15.218 -2.546 1.00 87.75 164 VAL A CA 1
ATOM 1276 C C . VAL A 1 164 ? 18.637 14.620 -1.421 1.00 87.75 164 VAL A C 1
ATOM 1278 O O . VAL A 1 164 ? 18.921 13.429 -1.390 1.00 87.75 164 VAL A O 1
ATOM 1281 N N . SER A 1 165 ? 19.022 15.454 -0.454 1.00 77.50 165 SER A N 1
ATOM 1282 C CA . SER A 1 165 ? 20.013 15.124 0.583 1.00 77.50 165 SER A CA 1
ATOM 1283 C C . SER A 1 165 ? 19.583 14.073 1.615 1.00 77.50 165 SER A C 1
ATOM 1285 O O . SER A 1 165 ? 20.402 13.658 2.432 1.00 77.50 165 SER A O 1
ATOM 1287 N N . ASN A 1 166 ? 18.323 13.638 1.606 1.00 82.25 166 ASN A N 1
ATOM 1288 C CA . ASN A 1 166 ? 17.791 12.615 2.507 1.00 82.25 166 ASN A CA 1
ATOM 1289 C C . ASN A 1 166 ? 17.551 11.251 1.838 1.00 82.25 166 ASN A C 1
ATOM 1291 O O . ASN A 1 166 ? 17.058 10.352 2.520 1.00 82.25 166 ASN A O 1
ATOM 1295 N N . LEU A 1 167 ? 17.868 11.083 0.548 1.00 85.88 167 LEU A N 1
ATOM 1296 C CA . LEU A 1 167 ? 17.763 9.785 -0.121 1.00 85.88 167 LEU A CA 1
ATOM 1297 C C . LEU A 1 167 ? 19.104 9.026 -0.074 1.00 85.88 167 LEU A C 1
ATOM 1299 O O . LEU A 1 167 ? 20.127 9.590 -0.460 1.00 85.88 167 LEU A O 1
ATOM 1303 N N . PRO A 1 168 ? 19.119 7.758 0.383 1.00 88.25 168 PRO A N 1
ATOM 1304 C CA . PRO A 1 168 ? 20.329 6.940 0.401 1.00 88.25 168 PRO A CA 1
ATOM 1305 C C . PRO A 1 168 ? 20.814 6.567 -1.009 1.00 88.25 168 PRO A C 1
ATOM 1307 O O . PRO A 1 168 ? 20.014 6.182 -1.866 1.00 88.25 168 PRO A O 1
ATOM 1310 N N . GLU A 1 169 ? 22.132 6.595 -1.236 1.00 87.56 169 GLU A N 1
ATOM 1311 C CA . GLU A 1 169 ? 22.752 6.150 -2.500 1.00 87.56 169 GLU A CA 1
ATOM 1312 C C . GLU A 1 169 ? 22.528 4.650 -2.759 1.00 87.56 169 GLU A C 1
ATOM 1314 O O . GLU A 1 169 ? 22.504 4.189 -3.905 1.00 87.56 169 GLU A O 1
ATOM 1319 N N . GLU A 1 170 ? 22.285 3.873 -1.703 1.00 90.00 170 GLU A N 1
ATOM 1320 C CA . GLU A 1 170 ? 21.942 2.457 -1.788 1.00 90.00 170 GLU A CA 1
ATOM 1321 C C . GLU A 1 170 ? 20.666 2.217 -2.612 1.00 90.00 170 GLU A C 1
ATOM 1323 O O . GLU A 1 170 ? 20.554 1.173 -3.254 1.00 90.00 170 GLU A O 1
ATOM 1328 N N . LEU A 1 171 ? 19.738 3.185 -2.674 1.00 89.31 171 LEU A N 1
ATOM 1329 C CA . LEU A 1 171 ? 18.537 3.087 -3.514 1.00 89.31 171 LEU A CA 1
ATOM 1330 C C . LEU A 1 171 ? 18.875 3.057 -5.004 1.00 89.31 171 LEU A C 1
ATOM 1332 O O . LEU A 1 171 ? 18.260 2.306 -5.760 1.00 89.31 171 LEU A O 1
ATOM 1336 N N . VAL A 1 172 ? 19.872 3.835 -5.432 1.00 91.06 172 VAL A N 1
ATOM 1337 C CA . VAL A 1 172 ? 20.356 3.820 -6.819 1.00 91.06 172 VAL A CA 1
ATOM 1338 C C . VAL A 1 172 ? 20.973 2.467 -7.141 1.00 91.06 172 VAL A C 1
ATOM 1340 O O . VAL A 1 172 ? 20.703 1.894 -8.195 1.00 91.06 172 VAL A O 1
ATOM 1343 N N . THR A 1 173 ? 21.773 1.938 -6.215 1.00 92.12 173 THR A N 1
ATOM 1344 C CA . THR A 1 173 ? 22.409 0.627 -6.377 1.00 92.12 173 THR A CA 1
ATOM 1345 C C . THR A 1 173 ? 21.361 -0.481 -6.459 1.00 92.12 173 THR A C 1
ATOM 1347 O O . THR A 1 173 ? 21.473 -1.364 -7.304 1.00 92.12 173 THR A O 1
ATOM 1350 N N . ALA A 1 174 ? 20.311 -0.428 -5.636 1.00 91.94 174 ALA A N 1
ATOM 1351 C CA . ALA A 1 174 ? 19.192 -1.360 -5.726 1.00 91.94 174 ALA A CA 1
ATOM 1352 C C . ALA A 1 174 ? 18.478 -1.250 -7.083 1.00 91.94 174 ALA A C 1
ATOM 1354 O O . ALA A 1 174 ? 18.294 -2.263 -7.751 1.00 91.94 174 ALA A O 1
ATOM 1355 N N . ALA A 1 175 ? 18.157 -0.030 -7.526 1.00 92.56 175 ALA A N 1
ATOM 1356 C CA . ALA A 1 175 ? 17.474 0.216 -8.795 1.00 92.56 175 ALA A CA 1
ATOM 1357 C C . ALA A 1 175 ? 18.277 -0.262 -10.021 1.00 92.56 175 ALA A C 1
ATOM 1359 O O . ALA A 1 175 ? 17.695 -0.785 -10.966 1.00 92.56 175 ALA A O 1
ATOM 1360 N N . LEU A 1 176 ? 19.610 -0.138 -9.996 1.00 92.69 176 LEU A N 1
ATOM 1361 C CA . LEU A 1 176 ? 20.508 -0.616 -11.059 1.00 92.69 176 LEU A CA 1
ATOM 1362 C C . LEU A 1 176 ? 20.497 -2.140 -11.247 1.00 92.69 176 LEU A C 1
ATOM 1364 O O . LEU A 1 176 ? 20.864 -2.610 -12.319 1.00 92.69 176 LEU A O 1
ATOM 1368 N N . ASN A 1 177 ? 20.108 -2.899 -10.221 1.00 92.94 177 ASN A N 1
ATOM 1369 C CA . ASN A 1 177 ? 20.088 -4.364 -10.243 1.00 92.94 177 ASN A CA 1
ATOM 1370 C C . ASN A 1 177 ? 18.693 -4.942 -10.545 1.00 92.94 177 ASN A C 1
ATOM 1372 O O . ASN A 1 177 ? 18.483 -6.144 -10.383 1.00 92.94 177 ASN A O 1
ATOM 1376 N N . ILE A 1 178 ? 17.727 -4.104 -10.934 1.00 93.69 178 ILE A N 1
ATOM 1377 C CA . ILE A 1 178 ? 16.368 -4.536 -11.266 1.00 93.69 178 ILE A CA 1
ATOM 1378 C C . ILE A 1 178 ? 16.207 -4.629 -12.785 1.00 93.69 178 ILE A C 1
ATOM 1380 O O . ILE A 1 178 ? 16.191 -3.616 -13.482 1.00 93.69 178 ILE A O 1
ATOM 1384 N N . ASP A 1 179 ? 16.012 -5.854 -13.274 1.00 90.81 179 ASP A N 1
ATOM 1385 C CA . ASP A 1 179 ? 15.725 -6.131 -14.688 1.00 90.81 179 ASP A CA 1
ATOM 1386 C C . ASP A 1 179 ? 14.226 -6.048 -15.026 1.00 90.81 179 ASP A C 1
ATOM 1388 O O . ASP A 1 179 ? 13.858 -5.871 -16.187 1.00 90.81 179 ASP A O 1
ATOM 1392 N N . ASP A 1 180 ? 13.353 -6.172 -14.022 1.00 92.38 180 ASP A N 1
ATOM 1393 C CA . ASP A 1 180 ? 11.902 -6.135 -14.203 1.00 92.38 180 ASP A CA 1
ATOM 1394 C C . ASP A 1 180 ? 11.365 -4.686 -14.197 1.00 92.38 180 ASP A C 1
ATOM 1396 O O . ASP A 1 180 ? 11.571 -3.952 -13.222 1.00 92.38 180 ASP A O 1
ATOM 1400 N N . PRO A 1 181 ? 10.651 -4.242 -15.248 1.00 93.50 181 PRO A N 1
ATOM 1401 C CA . PRO A 1 181 ? 10.165 -2.866 -15.345 1.00 93.50 181 PRO A CA 1
ATOM 1402 C C . PRO A 1 181 ? 9.161 -2.493 -14.253 1.00 93.50 181 PRO A C 1
ATOM 1404 O O . PRO A 1 181 ? 9.198 -1.358 -13.778 1.00 93.50 181 PRO A O 1
ATOM 1407 N N . LEU A 1 182 ? 8.280 -3.408 -13.832 1.00 93.00 182 LEU A N 1
ATOM 1408 C CA . LEU A 1 182 ? 7.291 -3.103 -12.792 1.00 93.00 182 LEU A CA 1
ATOM 1409 C C . LEU A 1 182 ? 7.967 -2.915 -11.445 1.00 93.00 182 LEU A C 1
ATOM 1411 O O . LEU A 1 182 ? 7.694 -1.941 -10.746 1.00 93.00 182 LEU A O 1
ATOM 1415 N N . HIS A 1 183 ? 8.894 -3.805 -11.103 1.00 92.94 183 HIS A N 1
ATOM 1416 C CA . HIS A 1 183 ? 9.659 -3.696 -9.875 1.00 92.94 183 HIS A CA 1
ATOM 1417 C C . HIS A 1 183 ? 10.457 -2.386 -9.837 1.00 92.94 183 HIS A C 1
ATOM 1419 O O . HIS A 1 183 ? 10.461 -1.710 -8.807 1.00 92.94 183 HIS A O 1
ATOM 1425 N N . LEU A 1 184 ? 11.057 -1.968 -10.960 1.00 94.19 184 LEU A N 1
ATOM 1426 C CA . LEU A 1 184 ? 11.766 -0.690 -11.039 1.00 94.19 184 LEU A CA 1
ATOM 1427 C C . LEU A 1 184 ? 10.814 0.488 -10.792 1.00 94.19 184 LEU A C 1
ATOM 1429 O O . LEU A 1 184 ? 11.118 1.371 -9.990 1.00 94.19 184 LEU A O 1
ATOM 1433 N N . VAL A 1 185 ? 9.649 0.493 -11.446 1.00 94.31 185 VAL A N 1
ATOM 1434 C CA . VAL A 1 185 ? 8.646 1.556 -11.290 1.00 94.31 185 VAL A CA 1
ATOM 1435 C C . VAL A 1 185 ? 8.134 1.624 -9.854 1.00 94.31 185 VAL A C 1
ATOM 1437 O O . VAL A 1 185 ? 8.046 2.718 -9.297 1.00 94.31 185 VAL A O 1
ATOM 1440 N N . TYR A 1 186 ? 7.847 0.487 -9.224 1.00 94.25 186 TYR A N 1
ATOM 1441 C CA . TYR A 1 186 ? 7.379 0.457 -7.842 1.00 94.25 186 TYR A CA 1
ATOM 1442 C C . TYR A 1 186 ? 8.440 0.853 -6.833 1.00 94.25 186 TYR A C 1
ATOM 1444 O O . TYR A 1 186 ? 8.117 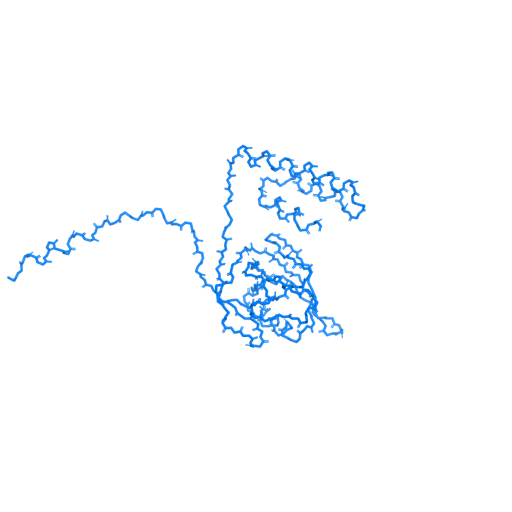1.565 -5.878 1.00 94.25 186 TYR A O 1
ATOM 1452 N N . LEU A 1 187 ? 9.697 0.464 -7.055 1.00 92.88 187 LEU A N 1
ATOM 1453 C CA . LEU A 1 187 ? 10.803 0.927 -6.229 1.00 92.88 187 LEU A CA 1
ATOM 1454 C C . LEU A 1 187 ? 10.918 2.451 -6.304 1.00 92.88 187 LEU A C 1
ATOM 1456 O O . LEU A 1 187 ? 10.950 3.103 -5.262 1.00 92.88 187 LEU A O 1
ATOM 1460 N N . ILE A 1 188 ? 10.947 3.014 -7.516 1.00 93.62 188 ILE A N 1
ATOM 1461 C CA . ILE A 1 188 ? 11.061 4.463 -7.706 1.00 93.62 188 ILE A CA 1
ATOM 1462 C C . ILE A 1 188 ? 9.865 5.158 -7.051 1.00 93.62 188 ILE A C 1
ATOM 1464 O O . ILE A 1 188 ? 10.065 5.984 -6.169 1.00 93.62 188 ILE A O 1
ATOM 1468 N N . ALA A 1 189 ? 8.635 4.780 -7.410 1.00 93.06 189 ALA A N 1
ATOM 1469 C CA . ALA A 1 189 ? 7.413 5.431 -6.935 1.00 93.06 189 ALA A CA 1
ATOM 1470 C C . ALA A 1 189 ? 7.248 5.400 -5.406 1.00 93.06 189 ALA A C 1
ATOM 1472 O O . ALA A 1 189 ? 6.673 6.324 -4.837 1.00 93.06 189 ALA A O 1
ATOM 1473 N N . SER A 1 190 ? 7.762 4.365 -4.739 1.00 91.12 190 SER A N 1
ATOM 1474 C CA . SER A 1 190 ? 7.658 4.219 -3.280 1.00 91.12 190 SER A CA 1
ATOM 1475 C C . SER A 1 190 ? 8.691 5.031 -2.496 1.00 91.12 190 SER A C 1
ATOM 1477 O O . SER A 1 190 ? 8.586 5.110 -1.275 1.00 91.12 190 SER A O 1
ATOM 1479 N N . ASN A 1 191 ? 9.692 5.602 -3.172 1.00 86.69 191 ASN A N 1
ATOM 1480 C CA . ASN A 1 191 ? 10.794 6.348 -2.556 1.00 86.69 191 ASN A CA 1
ATOM 1481 C C . ASN A 1 191 ? 10.862 7.819 -3.021 1.00 86.69 191 ASN A C 1
ATOM 1483 O O . ASN A 1 191 ? 11.887 8.468 -2.809 1.00 86.69 191 ASN A O 1
ATOM 1487 N N . LEU A 1 192 ? 9.802 8.329 -3.665 1.00 81.12 192 LEU A N 1
ATOM 1488 C CA . LEU A 1 192 ? 9.650 9.747 -4.030 1.00 81.12 192 LEU A CA 1
ATOM 1489 C C . LEU A 1 192 ? 9.107 10.600 -2.876 1.00 81.12 192 LEU A C 1
ATOM 1491 O O . LEU A 1 192 ? 8.315 10.077 -2.059 1.00 81.12 192 LEU A O 1
#

Foldseek 3Di:
DPDVVVVVVPPPPDDPPDDPPDDFDAWDKFFEDEDQPDAAAAQDKDKDKDQDPLVVVRCVVLVVPPQKYWYWYAPHSPDPDDDPPRTDQKGFIWGFPDWDQDPVRMIITIIHTHFIKGFPAWPDPPPHTMGGIITDDDDDDPDPVLVVVLVVVLVVLCVVQVVDVPDDPVLSVVLVPDPDSSVNVSSSVRRD

Nearest PDB structures (foldseek):
  7cr9-assembly1_B  TM=9.502E-01  e=8.046E-18  Meiothermus taiwanensis
  7cr9-assembly1_A  TM=9.396E-01  e=7.663E-17  Meiothermus taiwanensis
  3ljc-assembly1_A  TM=9.454E-01  e=4.538E-15  Escherichia coli K-12
  2ane-assembly1_D  TM=9.435E-01  e=4.322E-14  Escherichia coli
  7p6u-assembly1_A  TM=9.285E-01  e=1.842E-14  Thermus thermophilus

Radius of gyration: 22.68 Å; Cα contacts (8 Å, |Δi|>4): 307; chains: 1; bounding box: 64×57×62 Å

Sequence (192 aa):
MTDELRERELMMEGAPEGPRSEEQSEPRVLPILPLRNT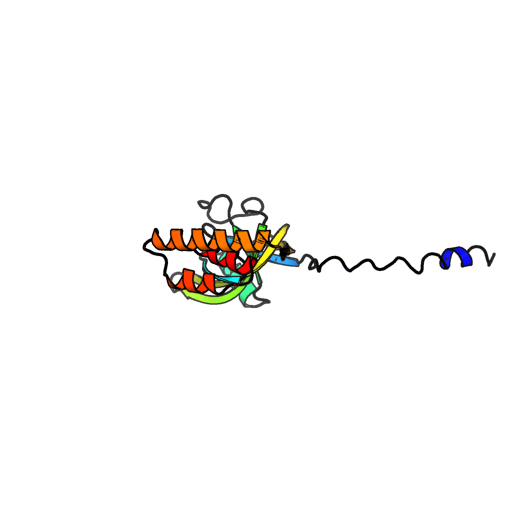VVFPMTVVPLAAGQPRSLRLIDDVASGDRLVGLVLQKDPKQEGAGPGETYEVGTIASIHQMMRVPDGTVRLAVQGLRRMRIVEWVAEEPYLKALVEEIPETVEDTVEVKALMRNALELFQRLVSLVSNLPEELVTAALNIDDPLHLVYLIASNL

Organism: NCBI:txid1969470

pLDDT: mean 87.7, std 15.6, range [41.56, 98.19]

Mean predicted aligned error: 8.74 Å

Secondary structure (DSSP, 8-state):
--STTTTTTTTSS--------S--PPPEEEEEEEESS--PPTT-EEEEEE-SHHHHHHHHHHHTTT-EEEEEEBS-TTSSS--TTSB-SEEEEEEEEEEEE-TTS-EEEEEEEEEEEEEEEEEE-SSS-EEEEEE-PPP----HHHHHHHHHHHHHHHHHHHH-TTS-THHHHHHHT---HHHHHHHHHHT-

InterPro domains:
  IPR003111 Lon protease, N-terminal domain [PF02190] (29-192)
  IPR003111 Lon protease, N-terminal domain [PS51787] (30-192)
  IPR003111 Lon protease, N-terminal domain [SM00464] (29-192)
  IPR015947 PUA-like superfamily [SSF88697] (29-192)
  IPR046336 Lon protease, N-terminal domain superfamily [G3DSA:2.30.130.40] (17-136)